Protein AF-A0A059D1V3-F1 (afdb_monomer)

Solvent-accessible surface area (backbone atoms only — not comparable to full-atom values): 15799 Å² total; per-residue (Å²): 138,85,66,50,13,83,68,62,66,43,65,67,82,82,77,70,56,96,81,55,69,94,67,88,46,70,92,81,41,88,82,76,92,78,80,88,85,54,79,88,78,73,85,55,92,62,55,84,76,55,68,71,66,41,38,42,51,63,43,72,82,55,95,84,57,65,66,80,65,27,30,39,38,34,30,31,74,79,22,29,48,32,37,35,48,54,87,55,93,61,73,49,67,62,81,85,80,65,53,43,48,34,68,44,75,56,94,92,39,44,35,37,25,28,70,62,54,29,35,27,41,53,43,96,85,71,50,70,46,80,59,32,56,31,51,85,77,68,44,99,62,83,67,90,68,73,36,81,45,44,43,45,31,55,52,90,94,44,48,32,39,41,30,35,26,64,42,79,92,69,102,55,84,39,83,53,49,73,49,40,24,36,58,40,75,94,76,30,35,74,42,82,49,62,62,54,62,59,27,21,36,38,42,38,72,53,49,44,43,48,41,51,8,67,86,55,78,67,40,56,46,24,25,38,42,38,39,45,82,89,61,81,46,60,40,34,34,34,48,72,80,67,39,69,41,74,70,50,79,76,48,45,77,75,36,70,55,71,79,82,92,80,85,134

Organism: Eucalyptus grandis (NCBI:txid71139)

Nearest PDB structures (foldseek):
  4v0o-assembly4_H  TM=5.285E-01  e=3.694E-02  Chlamydomonas reinhardtii
  4v0o-assembly3_D  TM=5.461E-01  e=7.899E-02  Chlamydomonas reinhardtii
  4v0n-assembly4_F  TM=3.890E-01  e=2.033E-02  Chlamydomonas reinhardtii
  4v0n-assembly3_B  TM=3.964E-01  e=8.340E-02  Chlamydomonas reinhardtii
  4v0m-assembly3_D  TM=3.550E-01  e=8.340E-02  Chlamydomonas reinhardtii

Foldseek 3Di:
DFDAFPFQRHGPDPPQPPPRDPDDDCVVDPDDDFDDFDADDPPDPCVVPFAGWQAKDKAPPDDPPDLQAIKMWTAHPQQWIWIDGRPDPDIDTDPVPFHFQDWDQAPRWIWTAGQQRFIWTADNVRDTDTQADGPCVADPPPPVDWARGWAWEDDPNKIKIKTWHFDDDDDDTHTDFIWMWIQPNVRRYTDTDLFPAQWAWEAHRHHIYIDGCVVLVVPRGQWYWYADPPLPDIWIARSNVRDIDGDDPSVVSVRSDDDPPPDD

Sequence (264 aa):
MRILSLFSRRRIAHLLPNTFPKVLDSRRFRMVEICRQYTLDARGSAADLLPPFVKAVMHPDSVGSDLGQRSVYSLDEFARLGCWNYGDDNWSLDDGGYSYSDIAVYEGKVWVVDHAGKLSQMHTSLEHRSFSLPFYQTDGRRRKCHGSSKHLAVSGDDLYLADRFFGGYGDGFQTAFFIVYRLDQRRGRWEEVRSLGNSAFFICNRDSFVVSARELGGRGANCIYHAENQYSKFDVYDVATQRLRWPDKSDFLIGLSCSDDAGR

Structure (mmCIF, N/CA/C/O backbone):
data_AF-A0A059D1V3-F1
#
_entry.id   AF-A0A059D1V3-F1
#
loop_
_atom_site.group_PDB
_atom_site.id
_atom_site.type_symbol
_atom_site.label_atom_id
_atom_site.label_alt_id
_atom_site.label_comp_id
_atom_site.label_asym_id
_atom_site.label_entity_id
_atom_site.label_seq_id
_atom_site.pdbx_PDB_ins_code
_atom_site.Cartn_x
_atom_site.Cartn_y
_atom_site.Cartn_z
_atom_site.occupancy
_atom_site.B_iso_or_equiv
_atom_site.auth_seq_id
_atom_site.auth_comp_id
_atom_site.auth_asym_id
_atom_site.auth_atom_id
_atom_site.pdbx_PDB_model_num
ATOM 1 N N . MET A 1 1 ? -5.158 -26.578 -2.335 1.00 61.75 1 MET A N 1
ATOM 2 C CA . MET A 1 1 ? -4.954 -25.215 -1.799 1.00 61.75 1 MET A CA 1
ATOM 3 C C . MET A 1 1 ? -4.226 -25.317 -0.465 1.00 61.75 1 MET A C 1
ATOM 5 O O . MET A 1 1 ? -4.647 -26.112 0.367 1.00 61.75 1 MET A O 1
ATOM 9 N N . ARG A 1 2 ? -3.115 -24.596 -0.273 1.00 67.69 2 ARG A N 1
ATOM 10 C CA . ARG A 1 2 ? -2.446 -24.476 1.035 1.00 67.69 2 ARG A CA 1
ATOM 11 C C . ARG A 1 2 ? -2.888 -23.153 1.656 1.00 67.69 2 ARG A C 1
ATOM 13 O O . ARG A 1 2 ? -2.818 -22.137 0.979 1.00 67.69 2 ARG A O 1
ATOM 20 N N . ILE A 1 3 ? -3.362 -23.178 2.898 1.00 72.38 3 ILE A N 1
ATOM 21 C CA . ILE A 1 3 ? -3.754 -21.964 3.623 1.00 72.38 3 ILE A CA 1
ATOM 22 C C . ILE A 1 3 ? -2.525 -21.467 4.377 1.00 72.38 3 ILE A C 1
ATOM 24 O O . ILE A 1 3 ? -1.985 -22.172 5.237 1.00 72.38 3 ILE A O 1
ATOM 28 N N . LEU A 1 4 ? -2.074 -20.274 4.013 1.00 73.94 4 LEU A N 1
ATOM 29 C CA . LEU A 1 4 ? -0.930 -19.607 4.615 1.00 73.94 4 LEU A CA 1
ATOM 30 C C . LEU A 1 4 ? -1.409 -18.355 5.347 1.00 73.94 4 LEU A C 1
ATOM 32 O O . LEU A 1 4 ? -2.420 -17.763 4.974 1.00 73.94 4 LEU A O 1
ATOM 36 N N . SER A 1 5 ? -0.676 -17.965 6.383 1.00 71.69 5 SER A N 1
ATOM 37 C CA . SER A 1 5 ? -0.818 -16.649 6.999 1.00 71.69 5 SER A CA 1
ATOM 38 C C . SER A 1 5 ? -0.576 -15.567 5.952 1.00 71.69 5 SER A C 1
ATOM 40 O O . SER A 1 5 ? 0.424 -15.635 5.231 1.00 71.69 5 SER A O 1
ATOM 42 N N . LEU A 1 6 ? -1.459 -14.566 5.899 1.00 68.38 6 LEU A N 1
ATOM 43 C CA . LEU A 1 6 ? -1.324 -13.410 5.003 1.00 68.38 6 LEU A CA 1
ATOM 44 C C . LEU A 1 6 ? -0.010 -12.660 5.232 1.00 68.38 6 LEU A C 1
ATOM 46 O O . LEU A 1 6 ? 0.547 -12.077 4.307 1.00 68.38 6 LEU A O 1
ATOM 50 N N . PHE A 1 7 ? 0.499 -12.708 6.460 1.00 69.56 7 PHE A N 1
ATOM 51 C CA . PHE A 1 7 ? 1.680 -11.962 6.844 1.00 69.56 7 PHE A CA 1
ATOM 52 C C . PHE A 1 7 ? 2.930 -12.822 6.771 1.00 69.56 7 PHE A C 1
ATOM 54 O O . PHE A 1 7 ? 3.847 -12.480 6.038 1.00 69.56 7 PHE A O 1
ATOM 61 N N . SER A 1 8 ? 2.968 -13.962 7.470 1.00 65.06 8 SER A N 1
ATOM 62 C CA . SER A 1 8 ? 4.199 -14.756 7.582 1.00 65.06 8 SER A CA 1
ATOM 63 C C . SER A 1 8 ? 4.442 -15.728 6.439 1.00 65.06 8 SER A C 1
ATOM 65 O O . SER A 1 8 ?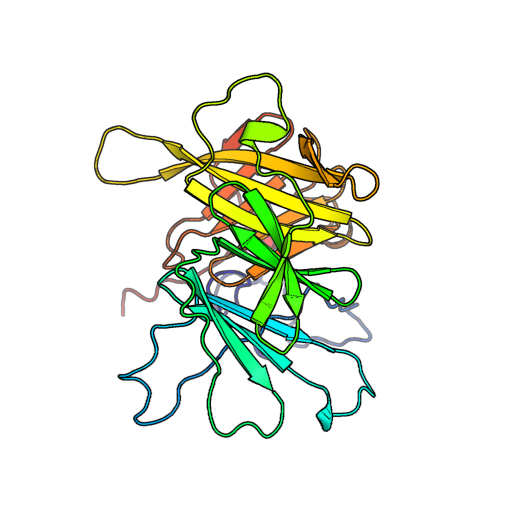 5.520 -16.317 6.354 1.00 65.06 8 SER A O 1
ATOM 67 N N . ARG A 1 9 ? 3.427 -15.966 5.596 1.00 66.31 9 ARG A N 1
ATOM 68 C CA . ARG A 1 9 ? 3.404 -17.048 4.599 1.00 66.31 9 ARG A CA 1
ATOM 69 C C . ARG A 1 9 ? 3.665 -18.439 5.185 1.00 66.31 9 ARG A C 1
ATOM 71 O O . ARG A 1 9 ? 3.843 -19.401 4.438 1.00 66.31 9 ARG A O 1
ATOM 78 N N . ARG A 1 10 ? 3.658 -18.583 6.514 1.00 69.25 10 ARG A N 1
ATOM 79 C CA . ARG A 1 10 ? 3.724 -19.883 7.178 1.00 69.25 10 ARG A CA 1
ATOM 80 C C . ARG A 1 10 ? 2.358 -20.544 7.123 1.00 69.25 10 ARG A C 1
ATOM 82 O O . ARG A 1 10 ? 1.320 -19.881 7.066 1.00 69.25 10 ARG A O 1
ATOM 89 N N . ARG A 1 11 ? 2.355 -21.874 7.122 1.00 69.19 11 ARG A N 1
ATOM 90 C CA . ARG A 1 11 ? 1.120 -22.657 7.145 1.00 69.19 11 ARG A CA 1
ATOM 91 C C . ARG A 1 11 ? 0.347 -22.346 8.424 1.00 69.19 11 ARG A C 1
ATOM 93 O O . ARG A 1 11 ? 0.909 -22.403 9.512 1.00 69.19 11 ARG A O 1
ATOM 100 N N . ILE A 1 12 ? -0.950 -22.081 8.300 1.00 68.19 12 ILE A N 1
ATOM 101 C CA . ILE A 1 12 ? -1.817 -21.952 9.475 1.00 68.19 12 ILE A CA 1
ATOM 102 C C . ILE A 1 12 ? -2.099 -23.370 9.990 1.00 68.19 12 ILE A C 1
ATOM 104 O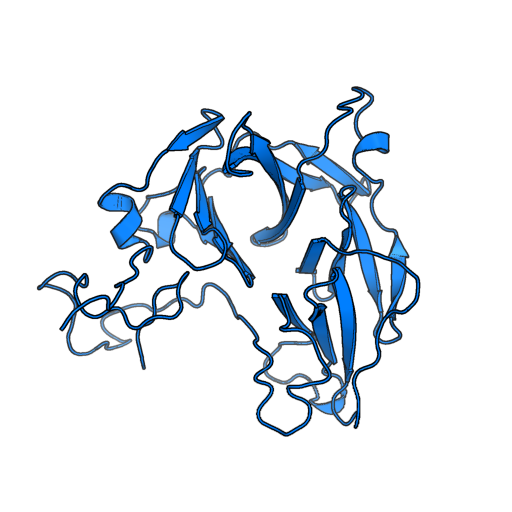 O . ILE A 1 12 ? -2.891 -24.099 9.394 1.00 68.19 12 ILE A O 1
ATOM 108 N N . ALA A 1 13 ? -1.386 -23.797 11.036 1.00 57.75 13 ALA A N 1
ATOM 109 C CA . ALA A 1 13 ? -1.431 -25.180 11.524 1.00 57.75 13 ALA A CA 1
ATOM 110 C C . ALA A 1 13 ? -2.329 -25.392 12.759 1.00 57.75 13 ALA A C 1
ATOM 112 O O . ALA A 1 13 ? -2.923 -26.460 12.884 1.00 57.75 13 ALA A O 1
ATOM 113 N N . HIS A 1 14 ? -2.472 -24.394 13.645 1.00 55.78 14 HIS A N 1
ATOM 114 C CA . HIS A 1 14 ? -3.034 -24.613 14.995 1.00 55.78 14 HIS A CA 1
ATOM 115 C C . HIS A 1 14 ? -4.148 -23.649 15.427 1.00 55.78 14 HIS A C 1
ATOM 117 O O . HIS A 1 14 ? -4.702 -23.808 16.509 1.00 55.78 14 HIS A O 1
ATOM 123 N N . LEU A 1 15 ? -4.480 -22.647 14.610 1.00 54.09 15 LEU A N 1
ATOM 124 C CA . LEU A 1 15 ? -5.368 -21.543 15.014 1.00 54.09 15 LEU A CA 1
ATOM 125 C C . LEU A 1 15 ? -6.636 -21.426 14.171 1.00 54.09 15 LEU A C 1
ATOM 127 O O . LEU A 1 15 ? -7.444 -20.523 14.378 1.00 54.09 15 LEU A O 1
ATOM 131 N N . LEU A 1 16 ? -6.842 -22.365 13.248 1.00 62.12 16 LEU A N 1
ATOM 132 C CA . LEU A 1 16 ? -8.145 -22.524 12.627 1.00 62.12 16 LEU A CA 1
ATOM 133 C C . LEU A 1 16 ? -9.106 -23.019 13.718 1.00 62.12 16 LEU A C 1
ATOM 135 O O . LEU A 1 16 ? -8.792 -24.015 14.373 1.00 62.12 16 LEU A O 1
ATOM 139 N N . PRO A 1 17 ? -10.242 -22.337 13.956 1.00 61.94 17 PRO A N 1
ATOM 140 C CA . PRO A 1 17 ? -11.240 -22.808 14.907 1.00 61.94 17 PRO A CA 1
ATOM 141 C C . PRO A 1 17 ? -11.559 -24.285 14.658 1.00 61.94 17 PRO A C 1
ATOM 143 O O . PRO A 1 17 ? -11.551 -24.723 13.510 1.00 61.94 17 PRO A O 1
ATOM 146 N N . ASN A 1 18 ? -11.929 -25.049 15.689 1.00 63.94 18 ASN A N 1
ATOM 147 C CA . ASN A 1 18 ? -12.376 -26.443 15.504 1.00 63.94 18 ASN A CA 1
ATOM 148 C C . ASN A 1 18 ? -13.570 -26.565 14.529 1.00 63.94 18 ASN A C 1
ATOM 150 O O . ASN A 1 18 ? -13.874 -27.649 14.042 1.00 63.94 18 ASN A O 1
ATOM 154 N N . THR A 1 19 ? -14.242 -25.447 14.244 1.00 65.38 19 THR A N 1
ATOM 155 C CA . THR A 1 19 ? -15.323 -25.297 13.266 1.00 65.38 19 THR A CA 1
ATOM 156 C C . THR A 1 19 ? -14.844 -24.995 11.840 1.00 65.38 19 THR A C 1
ATOM 158 O O . THR A 1 19 ? -15.676 -24.914 10.937 1.00 65.38 19 THR A O 1
ATOM 161 N N . PHE A 1 20 ? -13.541 -24.815 11.602 1.00 71.56 20 PHE A N 1
ATOM 162 C CA . PHE A 1 20 ? -13.016 -24.531 10.272 1.00 71.56 20 PHE A CA 1
ATOM 163 C C . PHE A 1 20 ? -13.197 -25.753 9.361 1.00 71.56 20 PHE A C 1
ATOM 165 O O . PHE A 1 20 ? -12.819 -26.871 9.730 1.00 71.56 20 PHE A O 1
ATOM 172 N N . PRO A 1 21 ? -13.784 -25.576 8.169 1.00 72.44 21 PRO A N 1
ATOM 173 C CA . PRO A 1 21 ? -14.136 -26.692 7.308 1.00 72.44 21 PRO A CA 1
ATOM 174 C C . PRO A 1 21 ? -12.886 -27.432 6.815 1.00 72.44 21 PRO A C 1
ATOM 176 O O . PRO A 1 21 ? -11.967 -26.839 6.254 1.00 72.44 21 PRO A O 1
ATOM 179 N N . LYS A 1 22 ? -12.883 -28.764 6.958 1.00 75.06 22 LYS A N 1
ATOM 180 C CA . LYS A 1 22 ? -11.829 -29.639 6.403 1.00 75.06 22 LYS A CA 1
ATOM 181 C C . LYS A 1 22 ? -11.792 -29.619 4.871 1.00 75.06 22 LYS A C 1
ATOM 183 O O . LYS A 1 22 ? -10.752 -29.889 4.280 1.00 75.06 22 LYS A O 1
ATOM 188 N N . VAL A 1 23 ? -12.929 -29.317 4.243 1.00 78.94 23 VAL A N 1
ATOM 189 C CA . VAL A 1 23 ? -13.091 -29.210 2.790 1.00 78.94 23 VAL A CA 1
ATOM 190 C C . VAL A 1 23 ? -13.680 -27.843 2.472 1.00 78.94 23 VAL A C 1
ATOM 192 O O . VAL A 1 23 ? -14.784 -27.522 2.912 1.00 78.94 23 VAL A O 1
ATOM 195 N N . LEU A 1 24 ? -12.944 -27.046 1.700 1.00 76.38 24 LEU A N 1
ATOM 196 C CA . LEU A 1 24 ? -13.421 -25.772 1.176 1.00 76.38 24 LEU A CA 1
ATOM 197 C C . LEU A 1 24 ? -14.154 -26.019 -0.142 1.00 76.38 24 LEU A C 1
ATOM 199 O O . LEU A 1 24 ? -13.534 -26.272 -1.171 1.00 76.38 24 LEU A O 1
ATOM 203 N N . ASP A 1 25 ? -15.480 -25.957 -0.086 1.00 78.56 25 ASP A N 1
ATOM 204 C CA . ASP A 1 25 ? -16.351 -26.031 -1.256 1.00 78.56 25 ASP A CA 1
ATOM 205 C C . ASP A 1 25 ? -16.795 -24.618 -1.654 1.00 78.56 25 ASP A C 1
ATOM 207 O O . ASP A 1 25 ? -17.463 -23.936 -0.875 1.00 78.56 25 ASP A O 1
ATOM 211 N N . SER A 1 26 ? -16.448 -24.188 -2.869 1.00 79.31 26 SER A N 1
ATOM 212 C CA . SER A 1 26 ? -16.818 -22.871 -3.414 1.00 79.31 26 SER A CA 1
ATOM 213 C C . SER A 1 26 ? -18.332 -22.670 -3.568 1.00 79.31 26 SER A C 1
ATOM 215 O O . SER A 1 26 ? -18.799 -21.535 -3.620 1.00 79.31 26 SER A O 1
ATOM 217 N N . ARG A 1 27 ? -19.122 -23.753 -3.584 1.00 80.69 27 ARG A N 1
ATOM 218 C CA . ARG A 1 27 ? -20.593 -23.683 -3.557 1.00 80.69 27 ARG A CA 1
ATOM 219 C C . ARG A 1 27 ? -21.135 -23.334 -2.172 1.00 80.69 27 ARG A C 1
ATOM 221 O O . ARG A 1 27 ? -22.245 -22.826 -2.060 1.00 80.69 27 ARG A O 1
ATOM 228 N N . ARG A 1 28 ? -20.372 -23.639 -1.118 1.00 80.12 28 ARG A N 1
ATOM 229 C CA . ARG A 1 28 ? -20.746 -23.407 0.289 1.00 80.12 28 ARG A CA 1
ATOM 230 C C . ARG A 1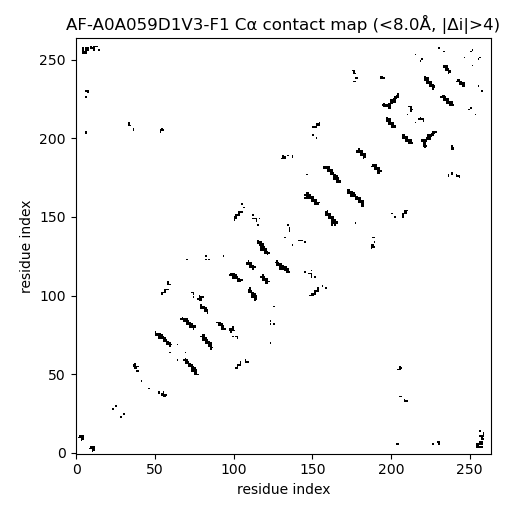 28 ? -20.093 -22.155 0.858 1.00 80.12 28 ARG A C 1
ATOM 232 O O . ARG A 1 28 ? -20.661 -21.525 1.743 1.00 80.12 28 ARG A O 1
ATOM 239 N N . PHE A 1 29 ? -18.915 -21.806 0.352 1.00 75.56 29 PHE A N 1
ATOM 240 C CA . PHE A 1 29 ? -18.138 -20.655 0.782 1.00 75.56 29 PHE A CA 1
ATOM 241 C C . PHE A 1 29 ? -17.814 -19.785 -0.421 1.00 75.56 29 PHE A C 1
ATOM 243 O O . PHE A 1 29 ? -17.113 -20.207 -1.340 1.00 75.56 29 PHE A O 1
ATOM 250 N N . ARG A 1 30 ? -18.291 -18.542 -0.388 1.00 77.44 30 ARG A N 1
ATOM 251 C CA . ARG A 1 30 ? -17.887 -17.537 -1.363 1.00 77.44 30 ARG A CA 1
ATOM 252 C C . ARG A 1 30 ? -16.425 -17.177 -1.107 1.00 77.44 30 ARG A C 1
ATOM 254 O O . ARG A 1 30 ? -16.078 -16.768 -0.005 1.00 77.44 30 ARG A O 1
ATOM 261 N N . MET A 1 31 ? -15.586 -17.336 -2.124 1.00 77.69 31 MET A N 1
ATOM 262 C CA . MET A 1 31 ? -14.203 -16.867 -2.105 1.00 77.69 31 MET A CA 1
ATOM 263 C C . MET A 1 31 ? -14.123 -15.567 -2.896 1.00 77.69 31 MET A C 1
ATOM 265 O O . MET A 1 31 ? -14.735 -15.448 -3.958 1.00 77.69 31 MET A O 1
ATOM 269 N N . VAL A 1 32 ? -13.386 -14.602 -2.362 1.00 80.19 32 VAL A N 1
ATOM 270 C CA . VAL A 1 32 ? -13.127 -13.317 -3.008 1.00 80.19 32 VAL A CA 1
ATOM 271 C C . VAL A 1 32 ? -11.617 -13.147 -3.072 1.00 80.19 32 VAL A C 1
ATOM 273 O O . VAL A 1 32 ? -10.921 -13.366 -2.080 1.00 80.19 32 VAL A O 1
ATOM 276 N N . GLU A 1 33 ? -11.108 -12.819 -4.254 1.00 84.50 33 GLU A N 1
ATOM 277 C CA . GLU A 1 33 ? -9.711 -12.435 -4.418 1.00 84.50 33 GLU A CA 1
ATOM 278 C C . GLU A 1 33 ? -9.520 -11.033 -3.830 1.00 84.50 33 GLU A C 1
ATOM 280 O O . GLU A 1 33 ? -10.228 -10.103 -4.207 1.00 84.50 33 GLU A O 1
ATOM 285 N N . ILE A 1 34 ? -8.594 -10.902 -2.879 1.00 81.94 34 ILE A N 1
ATOM 286 C CA . ILE A 1 34 ? -8.311 -9.633 -2.197 1.00 81.94 34 ILE A CA 1
ATOM 287 C C . ILE A 1 34 ? -7.130 -8.916 -2.855 1.00 81.94 34 ILE A C 1
ATOM 289 O O . ILE A 1 34 ? -7.199 -7.721 -3.122 1.00 81.94 34 ILE A O 1
ATOM 293 N N . CYS A 1 35 ? -6.040 -9.642 -3.102 1.00 81.38 35 CYS A N 1
ATOM 294 C CA . CYS A 1 35 ? -4.837 -9.101 -3.715 1.00 81.38 35 CYS A CA 1
ATOM 295 C C . CYS A 1 35 ? -4.067 -10.193 -4.463 1.00 81.38 35 CYS A C 1
ATOM 297 O O . CYS A 1 35 ? -4.204 -11.387 -4.175 1.00 81.38 35 CYS A O 1
ATOM 299 N N . ARG A 1 36 ? -3.216 -9.756 -5.394 1.00 82.19 36 ARG A N 1
ATOM 300 C CA . ARG A 1 36 ? -2.183 -10.580 -6.023 1.00 82.19 36 ARG A CA 1
ATOM 301 C C . ARG A 1 36 ? -0.836 -10.103 -5.556 1.00 82.19 36 ARG A C 1
ATOM 303 O O . ARG A 1 36 ? -0.549 -8.915 -5.614 1.00 82.19 36 ARG A O 1
ATOM 310 N N . GLN A 1 37 ? -0.015 -11.055 -5.153 1.00 80.50 37 GLN A N 1
ATOM 311 C CA . GLN A 1 37 ? 1.330 -10.783 -4.703 1.00 80.50 37 GLN A CA 1
ATOM 312 C C . GLN A 1 37 ? 2.314 -11.588 -5.537 1.00 80.50 37 GLN A C 1
ATOM 314 O O . GLN A 1 37 ? 2.177 -12.805 -5.674 1.00 80.50 37 GLN A O 1
ATOM 319 N N . TYR A 1 38 ? 3.339 -10.911 -6.041 1.00 80.75 38 TYR A N 1
ATOM 320 C CA . TYR A 1 38 ? 4.401 -11.526 -6.824 1.00 80.75 38 TYR A CA 1
ATOM 321 C C . TYR A 1 38 ? 5.644 -11.696 -5.963 1.00 80.75 38 TYR A C 1
ATOM 323 O O . TYR A 1 38 ? 5.956 -10.870 -5.103 1.00 80.75 38 TYR A O 1
ATOM 331 N N . THR A 1 39 ? 6.366 -12.788 -6.188 1.00 73.88 39 THR A N 1
ATOM 332 C CA . THR A 1 39 ? 7.686 -12.994 -5.597 1.00 73.88 39 THR A CA 1
ATOM 333 C C . THR A 1 39 ? 8.658 -13.511 -6.616 1.00 73.88 39 THR A C 1
ATOM 335 O O . THR A 1 39 ? 8.323 -14.376 -7.421 1.00 73.88 39 THR A O 1
ATOM 338 N N . LEU A 1 40 ? 9.876 -13.005 -6.512 1.00 71.50 40 LEU A N 1
ATOM 339 C CA . LEU A 1 40 ? 11.016 -13.488 -7.259 1.00 71.50 40 LEU A CA 1
ATOM 340 C C . LEU A 1 40 ? 11.706 -14.556 -6.412 1.00 71.50 40 LEU A C 1
ATOM 342 O O . LEU A 1 40 ? 12.303 -14.252 -5.381 1.00 71.50 40 LEU A O 1
ATOM 346 N N . ASP A 1 41 ? 11.554 -15.813 -6.825 1.00 66.50 41 ASP A N 1
ATOM 347 C CA . ASP A 1 41 ? 12.304 -16.937 -6.270 1.00 66.50 41 ASP A CA 1
ATOM 348 C C . ASP A 1 41 ? 13.612 -17.062 -7.058 1.00 66.50 41 ASP A C 1
ATOM 350 O O . ASP A 1 41 ? 13.630 -17.566 -8.183 1.00 66.50 41 ASP A O 1
ATOM 354 N N . ALA A 1 42 ? 14.722 -16.619 -6.471 1.00 55.44 42 ALA A N 1
ATOM 355 C CA . ALA A 1 42 ? 16.053 -16.843 -7.026 1.00 55.44 42 ALA A CA 1
ATOM 356 C C . ALA A 1 42 ? 16.457 -18.316 -6.823 1.00 55.44 42 ALA A C 1
ATOM 358 O O . ALA A 1 42 ? 17.167 -18.668 -5.884 1.00 55.44 42 ALA A O 1
ATOM 359 N N . ARG A 1 43 ? 15.965 -19.221 -7.676 1.00 46.16 43 ARG A N 1
ATOM 360 C CA . ARG A 1 43 ? 16.437 -20.614 -7.729 1.00 46.16 43 ARG A CA 1
ATOM 361 C C . ARG A 1 43 ? 17.528 -20.742 -8.797 1.00 46.16 43 ARG A C 1
ATOM 363 O O . ARG A 1 43 ? 17.224 -21.010 -9.951 1.00 46.16 43 ARG A O 1
ATOM 370 N N . GLY A 1 44 ? 18.791 -20.547 -8.409 1.00 45.84 44 GLY A N 1
ATOM 371 C CA . GLY A 1 44 ? 19.972 -20.696 -9.278 1.00 45.84 44 GLY A CA 1
ATOM 372 C C . GLY A 1 44 ? 21.197 -19.937 -8.748 1.00 45.84 44 GLY A C 1
ATOM 373 O O . GLY A 1 44 ? 21.051 -19.130 -7.837 1.00 45.84 44 GLY A O 1
ATOM 374 N N . SER A 1 45 ? 22.394 -20.166 -9.313 1.00 42.62 45 SER A N 1
ATOM 375 C CA . SER A 1 45 ? 23.686 -19.598 -8.850 1.00 42.62 45 SER A CA 1
ATOM 376 C C . SER A 1 45 ? 23.787 -18.063 -8.879 1.00 42.62 45 SER A C 1
ATOM 378 O O . SER A 1 45 ? 24.795 -17.509 -8.463 1.00 42.62 45 SER A O 1
ATOM 380 N N . ALA A 1 46 ? 22.757 -17.372 -9.373 1.00 42.22 46 ALA A N 1
ATOM 381 C CA . ALA A 1 46 ? 22.598 -15.923 -9.273 1.00 42.22 46 ALA A CA 1
ATOM 382 C C . ALA A 1 46 ? 22.017 -15.469 -7.916 1.00 42.22 46 ALA A C 1
ATOM 384 O O . ALA A 1 46 ? 21.851 -14.270 -7.697 1.00 42.22 46 ALA A O 1
ATOM 385 N N . ALA A 1 47 ? 21.731 -16.406 -7.001 1.00 41.22 47 ALA A N 1
ATOM 386 C CA . ALA A 1 47 ? 21.374 -16.122 -5.609 1.00 41.22 47 ALA A CA 1
ATOM 387 C C . ALA A 1 47 ? 22.431 -15.270 -4.877 1.00 41.22 47 ALA A C 1
ATOM 389 O O . ALA A 1 47 ? 22.097 -14.617 -3.895 1.00 41.22 47 ALA A O 1
ATOM 390 N N . ASP A 1 48 ? 23.663 -15.223 -5.390 1.00 39.59 48 ASP A N 1
ATOM 391 C CA . ASP A 1 48 ? 24.766 -14.457 -4.805 1.00 39.59 48 ASP A CA 1
ATOM 392 C C . ASP A 1 48 ? 24.915 -13.032 -5.377 1.00 39.59 48 ASP A C 1
ATOM 394 O O . ASP A 1 48 ? 25.769 -12.280 -4.912 1.00 39.59 48 ASP A O 1
ATOM 398 N N . LEU A 1 49 ? 24.120 -12.636 -6.385 1.00 40.34 49 LEU A N 1
ATOM 399 C CA . LEU A 1 49 ? 24.307 -11.352 -7.088 1.00 40.34 49 LEU A CA 1
ATOM 400 C C . LEU A 1 49 ? 23.115 -10.394 -7.030 1.00 40.34 49 LEU A C 1
ATOM 402 O O . LEU A 1 49 ? 23.288 -9.220 -7.360 1.00 40.34 49 LEU A O 1
ATOM 406 N N . LEU A 1 50 ? 21.930 -10.848 -6.609 1.00 42.41 50 LEU A N 1
ATOM 407 C CA . LEU A 1 50 ? 20.774 -9.968 -6.452 1.00 42.41 50 LEU A CA 1
ATOM 408 C C . LEU A 1 50 ? 20.263 -9.999 -5.008 1.00 42.41 50 LEU A C 1
ATOM 410 O O . LEU A 1 50 ? 19.901 -11.069 -4.513 1.00 42.41 50 LEU A O 1
ATOM 414 N N . PRO A 1 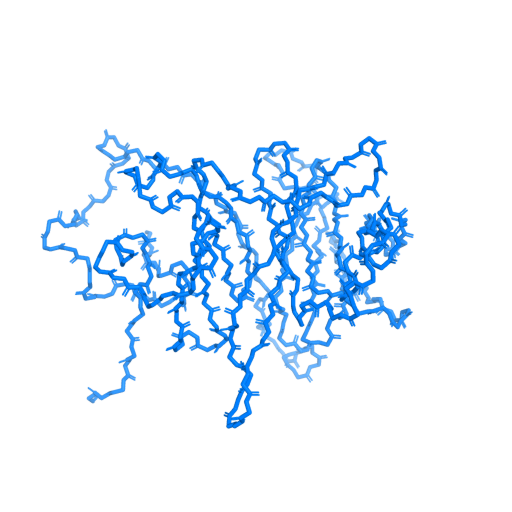51 ? 20.221 -8.844 -4.327 1.00 46.62 51 PRO A N 1
ATOM 415 C CA . PRO A 1 51 ? 19.672 -8.758 -2.985 1.00 46.62 51 PRO A CA 1
ATOM 416 C C . PRO A 1 51 ? 18.195 -9.191 -2.951 1.00 46.62 51 PRO A C 1
ATOM 418 O O . PRO A 1 51 ? 17.473 -9.007 -3.937 1.00 46.62 51 PRO A O 1
ATOM 421 N N . PRO A 1 52 ? 17.713 -9.772 -1.838 1.00 56.38 52 PRO A N 1
ATOM 422 C CA . PRO A 1 52 ? 16.343 -10.260 -1.724 1.00 56.38 52 PRO A CA 1
ATOM 423 C C . PRO A 1 52 ? 15.334 -9.133 -1.993 1.00 56.38 52 PRO A C 1
ATOM 425 O O . PRO A 1 52 ? 15.219 -8.182 -1.225 1.00 56.38 52 PRO A O 1
ATOM 428 N N . PHE A 1 53 ? 14.579 -9.253 -3.087 1.00 59.19 53 PHE A N 1
ATOM 429 C CA . PHE A 1 53 ? 13.582 -8.261 -3.487 1.00 59.19 53 PHE A CA 1
ATOM 430 C C . PHE A 1 53 ? 12.475 -8.091 -2.438 1.00 59.19 53 PHE A C 1
ATOM 432 O O . PHE A 1 53 ? 11.921 -9.070 -1.921 1.00 59.19 53 PHE A O 1
ATOM 439 N N . VAL A 1 54 ? 12.133 -6.831 -2.162 1.00 72.06 54 VAL A N 1
ATOM 440 C CA . VAL A 1 54 ? 11.199 -6.425 -1.106 1.00 72.06 54 VAL A CA 1
ATOM 441 C C . VAL A 1 54 ? 9.760 -6.493 -1.611 1.00 72.06 54 VAL A C 1
ATOM 443 O O . VAL A 1 54 ? 8.924 -7.142 -0.988 1.00 72.06 54 VAL A O 1
ATOM 446 N N . LYS A 1 55 ? 9.463 -5.918 -2.782 1.00 85.75 55 LYS A N 1
ATOM 447 C CA . LYS A 1 55 ? 8.127 -5.949 -3.403 1.00 85.75 55 LYS A CA 1
ATOM 448 C C . LYS A 1 55 ? 8.243 -6.003 -4.920 1.00 85.75 55 LYS A C 1
ATOM 450 O O . LYS A 1 55 ? 9.124 -5.365 -5.490 1.00 85.75 55 LYS A O 1
ATOM 455 N N . ALA A 1 56 ? 7.348 -6.745 -5.567 1.00 88.81 56 ALA A N 1
ATOM 456 C CA . ALA A 1 56 ? 7.278 -6.839 -7.020 1.00 88.81 56 ALA A CA 1
ATOM 457 C C . ALA A 1 56 ? 5.843 -6.655 -7.519 1.00 88.81 56 ALA A C 1
ATOM 459 O O . ALA A 1 56 ? 4.891 -7.106 -6.878 1.00 88.81 56 ALA A O 1
ATOM 460 N N . VAL A 1 57 ? 5.704 -6.028 -8.684 1.00 90.69 57 VAL A N 1
ATOM 461 C CA . VAL A 1 57 ? 4.436 -5.855 -9.393 1.00 90.69 57 VAL A CA 1
ATOM 462 C C . VAL A 1 57 ? 4.581 -6.291 -10.846 1.00 90.69 57 VAL A C 1
ATOM 464 O O . VAL A 1 57 ? 5.649 -6.158 -11.440 1.00 90.69 57 VAL A O 1
ATOM 467 N N . MET A 1 58 ? 3.500 -6.802 -11.426 1.00 89.75 58 MET A N 1
ATOM 468 C CA . MET A 1 58 ? 3.431 -7.170 -12.838 1.00 89.75 58 MET A CA 1
ATOM 469 C C . MET A 1 58 ? 2.436 -6.261 -13.554 1.00 89.75 58 MET A C 1
ATOM 471 O O . MET A 1 58 ? 1.360 -5.975 -13.029 1.00 89.75 58 MET A O 1
ATOM 475 N N . HIS A 1 59 ? 2.785 -5.812 -14.756 1.00 89.00 59 HIS A N 1
ATOM 476 C CA . HIS A 1 59 ? 1.890 -5.028 -15.594 1.00 89.00 59 HIS A CA 1
ATOM 477 C C . HIS A 1 59 ? 2.153 -5.283 -17.092 1.00 89.00 59 HIS A C 1
ATOM 479 O O . HIS A 1 59 ? 3.317 -5.310 -17.483 1.00 89.00 59 HIS A O 1
ATOM 485 N N . PRO A 1 60 ? 1.111 -5.431 -17.938 1.00 87.12 60 PRO A N 1
ATOM 486 C CA . PRO A 1 60 ? -0.296 -5.608 -17.582 1.00 87.12 60 PRO A CA 1
ATOM 487 C C . PRO A 1 60 ? -0.572 -6.987 -16.959 1.00 87.12 60 PRO A C 1
ATOM 489 O O . PRO A 1 60 ? -0.048 -8.009 -17.398 1.00 87.12 60 PRO A O 1
ATOM 492 N N . ASP A 1 61 ? -1.445 -7.010 -15.949 1.00 79.75 61 ASP A N 1
ATOM 493 C CA . ASP A 1 61 ? -1.862 -8.217 -15.216 1.00 79.75 61 ASP A CA 1
ATOM 494 C C . ASP A 1 61 ? -3.345 -8.557 -15.472 1.00 79.75 61 ASP A C 1
ATOM 496 O O . ASP A 1 61 ? -4.142 -8.777 -14.558 1.00 79.75 61 ASP A O 1
ATOM 500 N N . SER A 1 62 ? -3.765 -8.546 -16.742 1.00 73.56 62 SER A N 1
ATOM 501 C CA . SER A 1 62 ? -5.122 -8.955 -17.121 1.00 73.56 62 SER A CA 1
ATOM 502 C C . SER A 1 62 ? -5.149 -10.300 -17.850 1.00 73.56 62 SER A C 1
ATOM 504 O O . SER A 1 62 ? -4.199 -10.727 -18.519 1.00 73.56 62 SER A O 1
ATOM 506 N N . VAL A 1 63 ? -6.266 -11.009 -17.682 1.00 65.38 63 VAL A N 1
ATOM 507 C CA . VAL A 1 63 ? -6.542 -12.259 -18.393 1.00 65.38 63 VAL A CA 1
ATOM 508 C C . VAL A 1 63 ? -6.776 -11.910 -19.862 1.00 65.38 63 VAL A C 1
ATOM 510 O O . VAL A 1 63 ? -7.723 -11.199 -20.179 1.00 65.38 63 VAL A O 1
ATOM 513 N N . GLY A 1 64 ? -5.898 -12.388 -20.745 1.00 63.09 64 GLY A N 1
ATOM 514 C CA . GLY A 1 64 ? -5.956 -12.106 -22.183 1.00 63.09 64 GLY A CA 1
ATOM 515 C C . GLY A 1 64 ? -5.036 -10.983 -22.670 1.00 63.09 64 GLY A C 1
ATOM 516 O O . GLY A 1 64 ? -5.064 -10.688 -23.861 1.00 63.09 64 GLY A O 1
ATOM 517 N N . SER A 1 65 ? -4.207 -10.376 -21.806 1.00 65.06 65 SER A N 1
ATOM 518 C CA . SER A 1 65 ? -3.112 -9.525 -22.298 1.00 65.06 65 SER A CA 1
ATOM 519 C C . SER A 1 65 ? -2.135 -10.354 -23.132 1.00 65.06 65 SER A C 1
ATOM 521 O O . SER A 1 65 ? -1.834 -11.493 -22.765 1.00 65.06 65 SER A O 1
ATOM 523 N N . ASP A 1 66 ? -1.606 -9.763 -24.203 1.00 73.94 66 ASP A N 1
ATOM 524 C CA . ASP A 1 66 ? -0.491 -10.339 -24.950 1.00 73.94 66 ASP A CA 1
ATOM 525 C C . ASP A 1 66 ? 0.697 -10.562 -24.002 1.00 73.94 66 ASP A C 1
ATOM 527 O O . ASP A 1 66 ? 1.142 -9.643 -23.307 1.00 73.94 66 ASP A O 1
ATOM 531 N N . LEU A 1 67 ? 1.186 -11.803 -23.945 1.00 68.25 67 LEU A N 1
ATOM 532 C CA . LEU A 1 67 ? 2.318 -12.175 -23.100 1.00 68.25 67 LEU A CA 1
ATOM 533 C C . LEU A 1 67 ? 3.561 -11.351 -23.446 1.00 68.25 67 LEU A C 1
ATOM 535 O O . LEU A 1 67 ? 4.309 -11.006 -22.535 1.00 68.25 67 LEU A O 1
ATOM 539 N N . GLY A 1 68 ? 3.725 -10.968 -24.719 1.00 71.62 68 GLY A N 1
ATOM 540 C CA . GLY A 1 68 ? 4.848 -10.158 -25.197 1.00 71.62 68 GLY A CA 1
ATOM 541 C C . GLY A 1 68 ? 4.883 -8.722 -24.666 1.00 71.62 68 GLY A C 1
ATOM 542 O O . GLY A 1 68 ? 5.859 -8.021 -24.897 1.00 71.62 68 GLY A O 1
ATOM 543 N N . GLN A 1 69 ? 3.845 -8.272 -23.955 1.00 78.88 69 GLN A N 1
ATOM 544 C CA . GLN A 1 69 ? 3.768 -6.918 -23.395 1.00 78.88 69 GLN A CA 1
ATOM 545 C C . GLN A 1 69 ? 3.917 -6.885 -21.870 1.00 78.88 69 GLN A C 1
ATOM 547 O O . GLN A 1 69 ? 3.759 -5.825 -21.268 1.00 78.88 69 GLN A O 1
ATOM 552 N N . ARG A 1 70 ? 4.168 -8.032 -21.225 1.00 86.88 70 ARG A N 1
ATOM 553 C CA . ARG A 1 70 ? 4.260 -8.112 -19.764 1.00 86.88 70 ARG A CA 1
ATOM 554 C C . ARG A 1 70 ? 5.627 -7.694 -19.265 1.00 86.88 70 ARG A C 1
ATOM 556 O O . ARG A 1 70 ? 6.640 -8.237 -19.689 1.00 86.88 70 ARG A O 1
ATOM 563 N N . SER A 1 71 ? 5.612 -6.827 -18.267 1.00 88.88 71 SER A N 1
ATOM 564 C CA . SER A 1 71 ? 6.794 -6.399 -17.541 1.00 88.88 71 SER A CA 1
ATOM 565 C C . SER A 1 71 ? 6.603 -6.662 -16.052 1.00 88.88 71 SER A C 1
ATOM 567 O O . SER A 1 71 ? 5.509 -6.510 -15.496 1.00 88.88 71 SER A O 1
ATOM 569 N N . VAL A 1 72 ? 7.677 -7.076 -15.396 1.00 89.75 72 VAL A N 1
ATOM 570 C CA . VAL A 1 72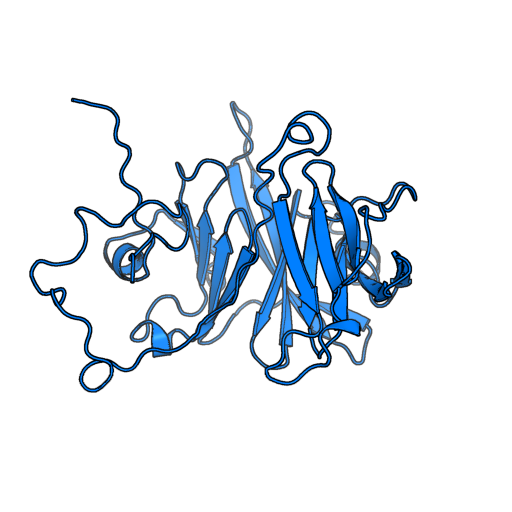 ? 7.775 -7.195 -13.946 1.00 89.75 72 VAL A CA 1
ATOM 571 C C . VAL A 1 72 ? 8.663 -6.070 -13.456 1.00 89.75 72 VAL A C 1
ATOM 573 O O . VAL A 1 72 ? 9.750 -5.854 -13.980 1.00 89.75 72 VAL A O 1
ATOM 576 N N . TYR A 1 73 ? 8.203 -5.371 -12.431 1.00 90.19 73 TYR A N 1
ATOM 577 C CA . TYR A 1 73 ? 8.953 -4.330 -11.751 1.00 90.19 73 TYR A CA 1
ATOM 578 C C . TYR A 1 73 ? 9.171 -4.768 -10.315 1.00 90.19 73 TYR A C 1
ATOM 580 O O . TYR A 1 73 ? 8.259 -5.319 -9.693 1.00 90.19 73 TYR A O 1
ATOM 588 N N . SER A 1 74 ? 10.356 -4.533 -9.769 1.00 88.94 74 SER A N 1
ATOM 589 C CA . SER A 1 74 ? 10.631 -4.864 -8.375 1.00 88.94 74 SER A CA 1
ATOM 590 C C . SER A 1 74 ? 11.525 -3.841 -7.703 1.00 88.94 74 SER A C 1
ATOM 592 O O . SER A 1 74 ? 12.335 -3.189 -8.357 1.00 88.94 74 SER A O 1
ATOM 594 N N . LEU A 1 75 ? 11.345 -3.713 -6.392 1.00 87.00 75 LEU A N 1
ATOM 595 C CA . LEU A 1 75 ? 12.252 -2.983 -5.523 1.00 87.00 75 LEU A CA 1
ATOM 596 C C . LEU A 1 75 ? 13.151 -3.970 -4.795 1.00 87.00 75 LEU A C 1
ATOM 598 O O . LEU A 1 75 ? 12.671 -4.958 -4.224 1.00 87.00 75 LEU A O 1
ATOM 602 N N . ASP A 1 76 ? 14.444 -3.692 -4.814 1.00 79.31 76 ASP A N 1
ATOM 603 C CA . ASP A 1 76 ? 15.438 -4.468 -4.090 1.00 79.31 76 ASP A CA 1
ATOM 604 C C . ASP A 1 76 ? 15.631 -3.968 -2.644 1.00 79.31 76 ASP A C 1
ATOM 606 O O . ASP A 1 76 ? 15.008 -2.990 -2.219 1.00 79.31 76 ASP A O 1
ATOM 610 N N . GLU A 1 77 ? 16.461 -4.651 -1.849 1.00 75.81 77 GLU A N 1
ATOM 611 C CA . GLU A 1 77 ? 16.684 -4.269 -0.443 1.00 75.81 77 GLU A CA 1
ATOM 612 C C . GLU A 1 77 ? 17.380 -2.906 -0.273 1.00 75.81 77 GLU A C 1
ATOM 614 O O . GLU A 1 77 ? 17.304 -2.296 0.793 1.00 75.81 77 GLU A O 1
ATOM 619 N N . PHE A 1 78 ? 18.013 -2.406 -1.336 1.00 78.69 78 PHE A N 1
ATOM 620 C CA . PHE A 1 78 ? 18.668 -1.103 -1.394 1.00 78.69 78 PHE A CA 1
ATOM 621 C C . PHE A 1 78 ? 17.761 -0.021 -1.985 1.00 78.69 78 PHE A C 1
ATOM 623 O O . PHE A 1 78 ? 18.251 1.051 -2.342 1.00 78.69 78 PHE A O 1
ATOM 630 N N . ALA A 1 79 ? 16.450 -0.277 -2.075 1.00 82.75 79 ALA A N 1
ATOM 631 C CA . ALA A 1 79 ? 15.463 0.655 -2.611 1.00 82.75 79 ALA A CA 1
ATOM 632 C C . ALA A 1 79 ? 15.671 1.002 -4.100 1.00 82.75 79 ALA A C 1
ATOM 634 O O . ALA A 1 79 ? 15.163 2.026 -4.571 1.00 82.75 79 ALA A O 1
ATOM 635 N N . ARG A 1 80 ? 16.389 0.156 -4.853 1.00 85.06 80 ARG A N 1
ATOM 636 C CA . ARG A 1 80 ? 16.593 0.320 -6.297 1.00 85.06 80 ARG A CA 1
ATOM 637 C C . ARG A 1 80 ? 15.476 -0.358 -7.072 1.00 85.06 80 ARG A C 1
ATOM 639 O O . ARG A 1 80 ? 15.001 -1.428 -6.688 1.00 85.06 80 ARG A O 1
ATOM 646 N N . LEU A 1 81 ? 15.075 0.264 -8.175 1.00 87.94 81 LEU A N 1
ATOM 647 C CA . LEU A 1 81 ? 14.072 -0.275 -9.084 1.00 87.94 81 LEU A CA 1
ATOM 648 C C . LEU A 1 81 ? 14.735 -1.158 -10.142 1.00 87.94 81 LEU A C 1
ATOM 650 O O . LEU A 1 81 ? 15.707 -0.758 -10.774 1.00 87.94 81 LEU A O 1
ATOM 654 N N . GLY A 1 82 ? 14.172 -2.338 -10.370 1.00 87.06 82 GLY A N 1
ATOM 655 C CA . GLY A 1 82 ? 14.473 -3.167 -11.529 1.00 87.06 82 GLY A CA 1
ATOM 656 C C . GLY A 1 82 ? 13.230 -3.399 -12.376 1.00 87.06 82 GLY A C 1
ATOM 657 O O . GLY A 1 82 ? 12.134 -3.546 -11.827 1.00 87.06 82 GLY A O 1
ATOM 658 N N . CYS A 1 83 ? 13.396 -3.481 -13.695 1.00 88.25 83 CYS A N 1
ATOM 659 C CA . CYS A 1 83 ? 12.376 -3.984 -14.606 1.00 88.25 83 CYS A CA 1
ATOM 660 C C . CYS A 1 83 ? 12.886 -5.181 -15.416 1.00 88.25 83 CYS A C 1
ATOM 662 O O . CYS A 1 83 ? 14.068 -5.303 -15.733 1.00 88.25 83 CYS A O 1
ATOM 664 N N . TRP A 1 84 ? 11.965 -6.075 -15.738 1.00 88.31 84 TRP A N 1
ATOM 665 C CA . TRP A 1 84 ? 12.182 -7.211 -16.618 1.00 88.31 84 TRP A CA 1
ATOM 666 C C . TRP A 1 84 ? 10.986 -7.323 -17.548 1.00 88.31 84 TRP A C 1
ATOM 668 O O . TRP A 1 84 ? 9.852 -7.420 -17.074 1.00 88.31 84 TRP A O 1
ATOM 678 N N . ASN A 1 85 ? 11.214 -7.294 -18.853 1.00 88.06 85 ASN A N 1
ATOM 679 C CA . ASN A 1 85 ? 10.170 -7.508 -19.844 1.00 88.06 85 ASN A CA 1
ATOM 680 C C . ASN A 1 85 ? 10.133 -8.973 -20.256 1.00 88.06 85 ASN A C 1
ATOM 682 O O . ASN A 1 85 ? 11.127 -9.693 -20.192 1.00 88.06 85 ASN A O 1
ATOM 686 N N . TYR A 1 86 ? 8.966 -9.425 -20.698 1.00 85.88 86 TYR A N 1
ATOM 687 C CA . TYR A 1 86 ? 8.815 -10.778 -21.194 1.00 85.88 86 TYR A CA 1
ATOM 688 C C . TYR A 1 86 ? 9.766 -11.036 -22.369 1.00 85.88 86 TYR A C 1
ATOM 690 O O . TYR A 1 86 ? 9.656 -10.408 -23.419 1.00 85.88 86 TYR A O 1
ATOM 698 N N . GLY A 1 87 ? 10.665 -12.004 -22.187 1.00 84.81 87 GLY A N 1
ATOM 699 C CA . GLY A 1 87 ? 11.685 -12.359 -23.174 1.00 84.81 87 GLY A CA 1
ATOM 700 C C . GLY A 1 87 ? 13.046 -11.704 -22.941 1.00 84.81 87 GLY A C 1
ATOM 701 O O . GLY A 1 87 ? 13.987 -12.069 -23.637 1.00 84.81 87 GLY A O 1
ATOM 702 N N . ASP A 1 88 ? 13.179 -10.806 -21.961 1.00 84.31 88 ASP A N 1
ATOM 703 C CA . ASP A 1 88 ? 14.483 -10.273 -21.575 1.00 84.31 88 ASP A CA 1
ATOM 704 C C . ASP A 1 88 ? 15.331 -11.373 -20.919 1.00 84.31 88 ASP A C 1
ATOM 706 O O . ASP A 1 88 ? 14.864 -12.110 -20.044 1.00 84.31 88 ASP A O 1
ATOM 710 N N . ASP A 1 89 ? 16.608 -11.449 -21.287 1.00 84.00 89 ASP A N 1
ATOM 711 C CA . ASP A 1 89 ? 17.555 -12.375 -20.654 1.00 84.00 89 ASP A CA 1
ATOM 712 C C . ASP A 1 89 ? 17.974 -11.901 -19.252 1.00 84.00 89 ASP A C 1
ATOM 714 O O . ASP A 1 89 ? 18.322 -12.710 -18.393 1.00 84.00 89 ASP A O 1
ATOM 718 N N . ASN A 1 90 ? 17.949 -10.584 -19.011 1.00 83.12 90 ASN A N 1
ATOM 719 C CA . ASN A 1 90 ? 18.439 -9.951 -17.787 1.00 83.12 90 ASN A CA 1
ATOM 720 C C . ASN A 1 90 ? 17.502 -8.840 -17.300 1.00 83.12 90 ASN A C 1
ATOM 722 O O . ASN A 1 90 ? 16.733 -8.267 -18.066 1.00 83.12 90 ASN A O 1
ATOM 726 N N . TRP A 1 91 ? 17.605 -8.508 -16.012 1.00 85.25 91 TRP A N 1
ATOM 727 C CA . TRP A 1 91 ? 16.936 -7.344 -15.432 1.00 85.25 91 TRP A CA 1
ATOM 728 C C . TRP A 1 91 ? 17.632 -6.054 -15.863 1.00 85.25 91 TRP A C 1
ATOM 730 O O . TRP A 1 91 ? 18.857 -5.955 -15.787 1.00 85.25 91 TRP A O 1
ATOM 740 N N . SER A 1 92 ? 16.847 -5.047 -16.233 1.00 84.56 92 SER A N 1
ATOM 741 C CA . SER A 1 92 ? 17.317 -3.665 -16.312 1.00 84.56 92 SER A CA 1
ATOM 742 C C . SER A 1 92 ? 17.196 -3.037 -14.927 1.00 84.56 92 SER A C 1
ATOM 744 O O . SER A 1 92 ? 16.147 -3.144 -14.291 1.00 84.56 92 SER A O 1
ATOM 746 N N . LEU A 1 93 ? 18.261 -2.409 -14.437 1.00 82.38 93 LEU A N 1
ATOM 747 C CA . LEU A 1 93 ? 18.311 -1.796 -13.110 1.00 82.38 93 LEU A CA 1
ATOM 748 C C . LEU A 1 93 ? 18.427 -0.279 -13.248 1.00 82.38 93 LEU A C 1
ATOM 750 O O . LEU A 1 93 ? 19.176 0.201 -14.093 1.00 82.38 93 LEU A O 1
ATOM 754 N N . ASP A 1 94 ? 17.708 0.455 -12.404 1.00 79.19 94 ASP A N 1
ATOM 755 C CA . ASP A 1 94 ? 17.860 1.902 -12.274 1.00 79.19 94 ASP A CA 1
ATOM 756 C C . ASP A 1 94 ? 19.140 2.207 -11.482 1.00 79.19 94 ASP A C 1
ATOM 758 O O . ASP A 1 94 ? 19.250 1.897 -10.290 1.00 79.19 94 ASP A O 1
ATOM 762 N N . ASP A 1 95 ? 20.125 2.790 -12.162 1.00 70.38 95 ASP A N 1
ATOM 763 C CA . ASP A 1 95 ? 21.396 3.244 -11.597 1.00 70.38 95 ASP A CA 1
ATOM 764 C C . ASP A 1 95 ? 21.392 4.746 -11.257 1.00 70.38 95 ASP A C 1
ATOM 766 O O . ASP A 1 95 ? 22.376 5.262 -10.722 1.00 70.38 95 ASP A O 1
ATOM 770 N N . GLY A 1 96 ? 20.270 5.442 -11.483 1.00 66.25 96 GLY A N 1
ATOM 771 C CA . GLY A 1 96 ? 20.124 6.896 -11.382 1.00 66.25 96 GLY A CA 1
ATOM 772 C C . GLY A 1 96 ? 20.198 7.480 -9.967 1.00 66.25 96 GLY A C 1
ATOM 773 O O . GLY A 1 96 ? 19.916 8.663 -9.772 1.00 66.25 96 GLY A O 1
ATOM 774 N N . GLY A 1 97 ? 20.564 6.678 -8.963 1.00 68.12 97 GLY A N 1
ATOM 775 C CA . GLY A 1 97 ? 20.723 7.109 -7.572 1.00 68.12 97 GLY A CA 1
ATOM 776 C C . GLY A 1 97 ? 19.410 7.408 -6.840 1.00 68.12 97 GLY A C 1
ATOM 777 O O . GLY A 1 97 ? 19.439 7.975 -5.747 1.00 68.12 97 GLY A O 1
ATOM 778 N N . TYR A 1 98 ? 18.260 7.044 -7.414 1.00 73.06 98 TYR A N 1
ATOM 779 C CA . TYR A 1 98 ? 16.964 7.166 -6.752 1.00 73.06 98 TYR A CA 1
ATOM 780 C C . TYR A 1 98 ? 16.752 6.033 -5.743 1.00 73.06 98 TYR A C 1
ATOM 782 O O . TYR A 1 98 ? 17.105 4.882 -5.984 1.00 73.06 98 TYR A O 1
ATOM 790 N N . SER A 1 99 ? 16.146 6.366 -4.602 1.00 84.75 99 SER A N 1
ATOM 791 C CA . SER A 1 99 ? 15.763 5.391 -3.576 1.00 84.75 99 SER A CA 1
ATOM 792 C C . SER A 1 99 ? 14.253 5.417 -3.377 1.00 84.75 99 SER A C 1
ATOM 794 O O . SER A 1 99 ? 13.698 6.384 -2.836 1.00 84.75 99 SER A O 1
ATOM 796 N N . TYR A 1 100 ? 13.598 4.344 -3.814 1.00 88.69 100 TYR A N 1
ATOM 797 C CA . TYR A 1 100 ? 12.154 4.165 -3.737 1.00 88.69 100 TYR A CA 1
ATOM 798 C C . TYR A 1 100 ? 11.745 3.399 -2.485 1.00 88.69 100 TYR A C 1
ATOM 800 O O . TYR A 1 100 ? 12.340 2.399 -2.105 1.00 88.69 100 TYR A O 1
ATOM 808 N N . SER A 1 101 ? 10.692 3.870 -1.834 1.00 89.56 101 SER A N 1
ATOM 809 C CA . SER A 1 101 ? 10.152 3.236 -0.637 1.00 89.56 101 SER A CA 1
ATOM 810 C C . SER A 1 101 ? 9.066 2.210 -0.943 1.00 89.56 101 SER A C 1
ATOM 812 O O . SER A 1 101 ? 8.956 1.232 -0.213 1.00 89.56 101 SER A O 1
ATOM 814 N N . ASP A 1 102 ? 8.264 2.417 -1.992 1.00 92.44 102 ASP A N 1
ATOM 815 C CA . ASP A 1 102 ? 7.252 1.440 -2.402 1.00 92.44 102 ASP A CA 1
ATOM 816 C C . ASP A 1 102 ? 6.877 1.569 -3.887 1.00 92.44 102 ASP A C 1
ATOM 818 O O . ASP A 1 102 ? 7.129 2.594 -4.527 1.00 92.44 102 ASP A O 1
ATOM 822 N N . ILE A 1 103 ? 6.246 0.520 -4.416 1.00 92.56 103 ILE A N 1
ATOM 823 C CA . ILE A 1 103 ? 5.767 0.388 -5.793 1.00 92.56 103 ILE A CA 1
ATOM 824 C C . ILE A 1 103 ? 4.335 -0.168 -5.817 1.00 92.56 103 ILE A C 1
ATOM 826 O O . ILE A 1 103 ? 3.975 -1.025 -5.008 1.00 92.56 103 ILE A O 1
ATOM 830 N N . ALA A 1 104 ? 3.494 0.306 -6.736 1.00 93.19 104 ALA A N 1
ATOM 831 C CA . ALA A 1 104 ? 2.132 -0.193 -6.925 1.00 93.19 104 ALA A CA 1
ATOM 832 C C . ALA A 1 104 ? 1.660 -0.044 -8.378 1.00 93.19 104 ALA A C 1
ATOM 834 O O . ALA A 1 104 ? 2.116 0.838 -9.106 1.00 93.19 104 ALA A O 1
ATOM 835 N N . VAL A 1 105 ? 0.703 -0.880 -8.786 1.00 92.31 105 VAL A N 1
ATOM 836 C CA . VAL A 1 105 ? -0.049 -0.684 -10.034 1.00 92.31 105 VAL A CA 1
ATOM 837 C C . VAL A 1 105 ? -1.346 0.040 -9.701 1.00 92.31 105 VAL A C 1
ATOM 839 O O . VAL A 1 105 ? -2.150 -0.466 -8.924 1.00 92.31 105 VAL A O 1
ATOM 842 N N . TYR A 1 106 ? -1.557 1.210 -10.294 1.00 92.38 106 TYR A N 1
ATOM 843 C CA . TYR A 1 106 ? -2.734 2.046 -10.074 1.00 92.38 106 TYR A CA 1
ATOM 844 C C . TYR A 1 106 ? -3.195 2.654 -11.401 1.00 92.38 106 TYR A C 1
ATOM 846 O O . TYR A 1 106 ? -2.375 3.172 -12.161 1.00 92.38 106 TYR A O 1
ATOM 854 N N . GLU A 1 107 ? -4.491 2.525 -11.703 1.00 90.25 107 GLU A N 1
ATOM 855 C CA . GLU A 1 107 ? -5.095 2.911 -12.991 1.00 90.25 107 GLU A CA 1
ATOM 856 C C . GLU A 1 107 ? -4.348 2.364 -14.220 1.00 90.25 107 GLU A C 1
ATOM 858 O O . GLU A 1 107 ? -4.110 3.060 -15.208 1.00 90.25 107 GLU A O 1
ATOM 863 N N . GLY A 1 108 ? -3.926 1.098 -14.143 1.00 88.50 108 GLY A N 1
ATOM 864 C CA . GLY A 1 108 ? -3.214 0.441 -15.240 1.00 88.50 108 GLY A CA 1
ATOM 865 C C . GLY A 1 108 ? -1.840 1.046 -15.533 1.00 88.50 108 GLY A C 1
ATOM 866 O O . GLY A 1 108 ? -1.370 0.960 -16.659 1.00 88.50 108 GLY A O 1
ATOM 867 N N . LYS A 1 109 ? -1.203 1.678 -14.546 1.00 89.62 109 LYS A N 1
ATOM 868 C CA . LYS A 1 109 ? 0.152 2.228 -14.650 1.00 89.62 109 LYS A CA 1
ATOM 869 C C . LYS A 1 109 ? 0.971 1.818 -13.438 1.00 89.62 109 LYS A C 1
ATOM 871 O O . LYS A 1 109 ? 0.418 1.601 -12.361 1.00 89.62 109 LYS A O 1
ATOM 876 N N . VAL A 1 110 ? 2.285 1.735 -13.613 1.00 92.00 110 VAL A N 1
ATOM 877 C CA . VAL A 1 110 ? 3.221 1.451 -12.523 1.00 92.00 110 VAL A CA 1
ATOM 878 C C . VAL A 1 110 ? 3.658 2.762 -11.890 1.00 92.00 110 VAL A C 1
ATOM 880 O O . VAL A 1 110 ? 4.105 3.684 -12.573 1.00 92.00 110 VAL A O 1
ATOM 883 N N . TRP A 1 111 ? 3.521 2.832 -10.574 1.00 92.50 111 TRP A N 1
ATOM 884 C CA . TRP A 1 111 ? 3.836 4.000 -9.774 1.00 92.50 111 TRP A CA 1
ATOM 885 C C . TRP A 1 111 ? 4.820 3.633 -8.682 1.00 92.50 111 TRP A C 1
ATOM 887 O O . TRP A 1 111 ? 4.662 2.609 -8.018 1.00 92.50 111 TRP A O 1
ATOM 897 N N . VAL A 1 112 ? 5.796 4.504 -8.465 1.00 92.38 112 VAL A N 1
ATOM 898 C CA . VAL A 1 112 ? 6.744 4.401 -7.358 1.00 92.38 112 VAL A CA 1
ATOM 8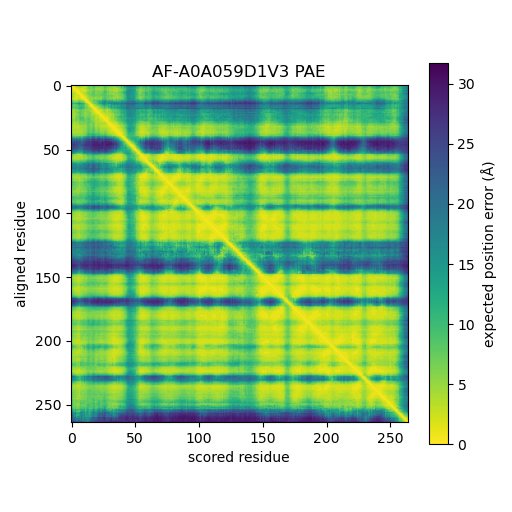99 C C . VAL A 1 112 ? 6.669 5.641 -6.489 1.00 92.38 112 VAL A C 1
ATOM 901 O O . VAL A 1 112 ? 6.385 6.742 -6.975 1.00 92.38 112 VAL A O 1
ATOM 904 N N . VAL A 1 113 ? 6.951 5.466 -5.205 1.00 91.31 113 VAL A N 1
ATOM 905 C CA . VAL A 1 113 ? 7.078 6.566 -4.254 1.00 91.31 113 VAL A CA 1
ATOM 906 C C . VAL A 1 113 ? 8.467 6.557 -3.635 1.00 91.31 113 VAL A C 1
ATOM 908 O O . VAL A 1 113 ? 8.968 5.501 -3.255 1.00 91.31 113 VAL A O 1
ATOM 911 N N . ASP A 1 114 ? 9.103 7.720 -3.540 1.00 88.38 114 ASP A N 1
ATOM 912 C CA . ASP A 1 114 ? 10.376 7.865 -2.830 1.00 88.38 114 ASP A CA 1
ATOM 913 C C . ASP A 1 114 ? 10.185 8.105 -1.319 1.00 88.38 114 ASP A C 1
ATOM 915 O O . ASP A 1 114 ? 9.071 8.270 -0.811 1.00 88.38 114 ASP A O 1
ATOM 919 N N . HIS A 1 115 ? 11.296 8.157 -0.585 1.00 84.94 115 HIS A N 1
ATOM 920 C CA . HIS A 1 115 ? 11.302 8.408 0.860 1.00 84.94 115 HIS A CA 1
ATOM 921 C C . HIS A 1 115 ? 10.685 9.765 1.258 1.00 84.94 115 HIS A C 1
ATOM 923 O O . HIS A 1 115 ? 10.165 9.909 2.370 1.00 84.94 115 HIS A O 1
ATOM 929 N N . ALA A 1 116 ? 10.697 10.753 0.355 1.00 84.69 116 ALA A N 1
ATOM 930 C CA . ALA A 1 116 ? 10.099 12.072 0.547 1.00 84.69 116 ALA A CA 1
ATOM 931 C C . ALA A 1 116 ? 8.594 12.109 0.205 1.00 84.69 116 ALA A C 1
ATOM 933 O O . ALA A 1 116 ? 7.949 13.153 0.351 1.00 84.69 116 ALA A O 1
ATOM 934 N N . GLY A 1 117 ? 8.021 10.983 -0.234 1.00 87.44 117 GLY A N 1
ATOM 935 C CA . GLY A 1 117 ? 6.624 10.877 -0.646 1.00 87.44 117 GLY A CA 1
ATOM 936 C C . GLY A 1 117 ? 6.354 11.373 -2.067 1.00 87.44 117 GLY A C 1
ATOM 937 O O . GLY A 1 117 ? 5.197 11.614 -2.415 1.00 87.44 117 GLY A O 1
ATOM 938 N N . LYS A 1 118 ? 7.384 11.566 -2.896 1.00 88.56 118 LYS A N 1
ATOM 939 C CA . LYS A 1 118 ? 7.213 11.957 -4.297 1.00 88.56 118 LYS A CA 1
ATOM 940 C C . LYS A 1 118 ? 6.737 10.759 -5.112 1.00 88.56 118 LYS A C 1
ATOM 942 O O . LYS A 1 118 ? 7.432 9.749 -5.191 1.00 88.56 118 LYS A O 1
ATOM 947 N N . LEU A 1 119 ? 5.582 10.893 -5.753 1.00 91.25 119 LEU A N 1
ATOM 948 C CA . LEU A 1 119 ? 5.016 9.880 -6.634 1.00 91.25 119 LEU A CA 1
ATOM 949 C C . LEU A 1 119 ? 5.501 10.105 -8.072 1.00 91.25 119 LEU A C 1
ATOM 951 O O . LEU A 1 119 ? 5.350 11.201 -8.628 1.00 91.25 119 LEU A O 1
ATOM 955 N N . SER A 1 120 ? 6.060 9.061 -8.679 1.00 89.12 120 SER A N 1
ATOM 956 C CA . SER A 1 120 ? 6.528 9.073 -10.068 1.00 89.12 120 SER A CA 1
ATOM 957 C C . SER A 1 120 ? 5.925 7.909 -10.844 1.00 89.12 120 SER A C 1
ATOM 959 O O . SER A 1 120 ? 5.837 6.791 -10.335 1.00 89.12 120 SER A O 1
ATOM 961 N N . GLN A 1 121 ? 5.499 8.181 -12.076 1.00 88.25 121 GLN A N 1
ATOM 962 C CA . GLN A 1 121 ? 5.058 7.147 -13.002 1.00 88.25 121 GLN A CA 1
ATOM 963 C C . GLN A 1 121 ? 6.283 6.509 -13.652 1.00 88.25 121 GLN A C 1
ATOM 965 O O . GLN A 1 121 ? 7.160 7.233 -14.133 1.00 88.25 121 GLN A O 1
ATOM 970 N N . MET A 1 122 ? 6.306 5.179 -13.696 1.00 83.56 122 MET A N 1
ATOM 971 C CA . MET A 1 122 ? 7.353 4.411 -14.358 1.00 83.56 122 MET A CA 1
ATOM 972 C C . MET A 1 122 ? 6.935 3.982 -15.756 1.00 83.56 122 MET A C 1
ATOM 974 O O . MET A 1 122 ? 5.843 3.443 -15.960 1.00 83.56 122 MET A O 1
ATOM 978 N N . HIS A 1 123 ? 7.832 4.216 -16.710 1.00 74.44 123 HIS A N 1
ATOM 979 C CA . HIS A 1 123 ? 7.754 3.666 -18.054 1.00 74.44 123 HIS A CA 1
ATOM 980 C C . HIS A 1 123 ? 8.609 2.400 -18.167 1.00 74.44 123 HIS A C 1
ATOM 982 O O . HIS A 1 123 ? 9.472 2.118 -17.339 1.00 74.44 123 HIS A O 1
ATOM 988 N N . THR A 1 124 ? 8.351 1.607 -19.203 1.00 66.31 124 THR A N 1
ATOM 989 C CA . THR A 1 124 ? 9.035 0.333 -19.463 1.00 66.31 124 THR A CA 1
ATOM 990 C C . THR A 1 124 ? 10.553 0.484 -19.616 1.00 66.31 124 THR A C 1
ATOM 992 O O . THR A 1 124 ? 11.290 -0.423 -19.249 1.00 66.31 124 THR A O 1
ATOM 995 N N . SER A 1 125 ? 11.026 1.652 -20.064 1.00 63.75 125 SER A N 1
ATOM 996 C CA . SER A 1 125 ? 12.445 2.016 -20.184 1.00 63.75 125 SER A CA 1
ATOM 997 C C . SER A 1 125 ? 13.095 2.513 -18.882 1.00 63.75 125 SER A C 1
ATOM 999 O O . SER A 1 125 ? 14.195 3.047 -18.936 1.00 63.75 125 SER A O 1
ATOM 1001 N N . LEU A 1 126 ? 12.421 2.396 -17.728 1.00 62.78 126 LEU A N 1
ATOM 1002 C CA . LEU A 1 126 ? 12.817 3.011 -16.445 1.00 62.78 126 LEU A CA 1
ATOM 1003 C C . LEU A 1 126 ? 12.880 4.549 -16.470 1.00 62.78 126 LEU A C 1
ATOM 1005 O O . LEU A 1 126 ? 13.264 5.184 -15.489 1.00 62.78 126 LEU A O 1
ATOM 1009 N N . GLU A 1 127 ? 12.421 5.179 -17.551 1.00 62.72 127 GLU A N 1
ATOM 1010 C CA . GLU A 1 127 ? 12.183 6.616 -17.571 1.00 62.72 127 GLU A CA 1
ATOM 1011 C C . GLU A 1 127 ? 11.061 6.970 -16.588 1.00 62.72 127 GLU A C 1
ATOM 1013 O O . GLU A 1 127 ? 9.967 6.392 -16.615 1.00 62.72 127 GLU A O 1
ATOM 1018 N N . HIS A 1 128 ? 11.326 7.947 -15.721 1.00 65.44 128 HIS A N 1
ATOM 1019 C CA . HIS A 1 128 ? 10.386 8.374 -14.696 1.00 65.44 128 HIS A CA 1
ATOM 1020 C C . HIS A 1 128 ? 9.807 9.754 -15.015 1.00 65.44 128 HIS A C 1
ATOM 1022 O O . HIS A 1 128 ? 10.526 10.729 -15.238 1.00 65.44 128 HIS A O 1
ATOM 1028 N N . ARG A 1 129 ? 8.475 9.875 -14.962 1.00 64.19 129 ARG A N 1
ATOM 1029 C CA . ARG A 1 129 ? 7.790 11.175 -14.984 1.00 64.19 129 ARG A CA 1
ATOM 1030 C C . ARG A 1 129 ? 7.258 11.487 -13.594 1.00 64.19 129 ARG A C 1
ATOM 1032 O O . ARG A 1 129 ? 6.410 10.775 -13.060 1.00 64.19 129 ARG A O 1
ATOM 1039 N N . SER A 1 130 ? 7.751 12.574 -13.008 1.00 67.38 130 SER A N 1
ATOM 1040 C CA . SER A 1 130 ? 7.277 13.044 -11.702 1.00 67.38 130 SER A CA 1
ATOM 1041 C C . SER A 1 130 ? 5.831 13.532 -11.808 1.00 67.38 130 SER A C 1
ATOM 1043 O O . SER A 1 130 ? 5.529 14.336 -12.691 1.00 67.38 130 SER A O 1
ATOM 1045 N N . PHE A 1 131 ? 4.953 13.061 -10.921 1.00 58.81 131 PHE A N 1
ATOM 1046 C CA . PHE A 1 131 ? 3.523 13.388 -10.963 1.00 58.81 131 PHE A CA 1
ATOM 1047 C C . PHE A 1 131 ? 3.045 14.156 -9.735 1.00 58.81 131 PHE A C 1
ATOM 1049 O O . PHE A 1 131 ? 2.227 15.062 -9.875 1.00 58.81 131 PHE A O 1
ATOM 1056 N N . SER A 1 132 ? 3.564 13.834 -8.547 1.00 62.66 132 SER A N 1
ATOM 1057 C CA . SER A 1 132 ? 3.238 14.582 -7.336 1.00 62.66 132 SER A CA 1
ATOM 1058 C C . SER A 1 132 ? 4.407 15.416 -6.842 1.00 62.66 132 SER A C 1
ATOM 1060 O O . SER A 1 132 ? 5.581 15.093 -7.048 1.00 62.66 132 SER A O 1
ATOM 1062 N N . LEU A 1 133 ? 4.068 16.486 -6.130 1.00 61.38 133 LEU A N 1
ATOM 1063 C CA . LEU A 1 133 ? 5.040 17.169 -5.298 1.00 61.38 133 LEU A CA 1
ATOM 1064 C C . LEU A 1 133 ? 5.316 16.318 -4.042 1.00 61.38 133 LEU A C 1
ATOM 1066 O O . LEU A 1 133 ? 4.381 15.732 -3.486 1.00 61.38 133 LEU A O 1
ATOM 1070 N N . PRO A 1 134 ? 6.575 16.222 -3.589 1.00 63.38 134 PRO A N 1
ATOM 1071 C CA . PRO A 1 134 ? 6.898 15.581 -2.318 1.00 63.38 134 PRO A CA 1
ATOM 1072 C C . PRO A 1 134 ? 6.260 16.329 -1.143 1.00 63.38 134 PRO A C 1
ATOM 1074 O O . PRO A 1 134 ? 5.919 17.511 -1.254 1.00 63.38 134 PRO A O 1
ATOM 1077 N N . PHE A 1 135 ? 6.129 15.656 0.004 1.00 63.16 135 PHE A N 1
ATOM 1078 C CA . PHE A 1 135 ? 5.360 16.173 1.141 1.00 63.16 135 PHE A CA 1
ATOM 1079 C C . PHE A 1 135 ? 5.760 17.592 1.559 1.00 63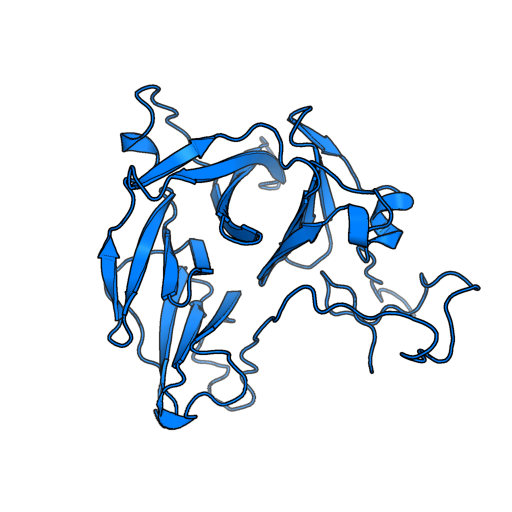.16 135 PHE A C 1
ATOM 1081 O O . PHE A 1 135 ? 4.882 18.433 1.744 1.00 63.16 135 PHE A O 1
ATOM 1088 N N . TYR A 1 136 ? 7.063 17.891 1.593 1.00 51.62 136 TYR A N 1
ATOM 1089 C CA . TYR A 1 136 ? 7.603 19.197 1.991 1.00 51.62 136 TYR A CA 1
ATOM 1090 C C . TYR A 1 136 ? 7.175 20.385 1.107 1.00 51.62 136 TYR A C 1
ATOM 1092 O O . TYR A 1 136 ? 7.394 21.532 1.491 1.00 51.62 136 TYR A O 1
ATOM 1100 N N . GLN A 1 137 ? 6.592 20.138 -0.070 1.00 50.81 137 GLN A N 1
ATOM 1101 C CA . GLN A 1 137 ? 6.055 21.180 -0.956 1.00 50.81 137 GLN A CA 1
ATOM 1102 C C . GLN A 1 137 ? 4.522 21.268 -0.913 1.00 50.81 137 GLN A C 1
ATOM 1104 O O . GLN A 1 137 ? 3.949 22.212 -1.453 1.00 50.81 137 GLN A O 1
ATOM 1109 N N . THR A 1 138 ? 3.847 20.291 -0.300 1.00 52.28 138 THR A N 1
ATOM 1110 C CA . THR A 1 138 ? 2.379 20.174 -0.330 1.00 52.28 138 THR A CA 1
ATOM 1111 C C . THR A 1 138 ? 1.694 20.804 0.876 1.00 52.28 138 THR A C 1
ATOM 1113 O O . THR A 1 138 ? 0.606 21.364 0.722 1.00 52.28 138 THR A O 1
ATOM 1116 N N . ASP A 1 139 ? 2.318 20.779 2.058 1.00 48.72 139 ASP A N 1
ATOM 1117 C CA . ASP A 1 139 ? 1.802 21.455 3.240 1.00 48.72 139 ASP A CA 1
ATOM 1118 C C . ASP A 1 139 ? 2.617 22.719 3.552 1.00 48.72 139 ASP A C 1
ATOM 1120 O O . ASP A 1 139 ? 3.797 22.703 3.874 1.00 48.72 139 ASP A O 1
ATOM 1124 N N . GLY A 1 140 ? 1.971 23.887 3.552 1.00 48.66 140 GLY A N 1
ATOM 1125 C CA . GLY A 1 140 ? 2.577 25.115 4.099 1.00 48.66 140 GLY A CA 1
ATOM 1126 C C . GLY A 1 140 ? 2.945 25.006 5.594 1.00 48.66 140 GLY A C 1
ATOM 1127 O O . GLY A 1 140 ? 3.414 25.970 6.197 1.00 48.66 140 GLY A O 1
ATOM 1128 N N . ARG A 1 141 ? 2.717 23.842 6.213 1.00 46.56 141 ARG A N 1
ATOM 1129 C CA . ARG A 1 141 ? 3.123 23.473 7.562 1.00 46.56 141 ARG A CA 1
ATOM 1130 C C . ARG A 1 141 ? 4.381 22.633 7.445 1.00 46.56 141 ARG A C 1
ATOM 1132 O O . ARG A 1 141 ? 4.281 21.450 7.216 1.00 46.56 141 ARG A O 1
ATOM 1139 N N . ARG A 1 142 ? 5.555 23.220 7.670 1.00 44.59 142 ARG A N 1
ATOM 1140 C CA . ARG A 1 142 ? 6.842 22.503 7.718 1.00 44.59 142 ARG A CA 1
ATOM 1141 C C . ARG A 1 142 ? 6.827 21.355 8.750 1.00 44.59 142 ARG A C 1
ATOM 1143 O O . ARG A 1 142 ? 7.395 21.502 9.834 1.00 44.59 142 ARG A O 1
ATOM 1150 N N . ARG A 1 143 ? 6.225 20.201 8.455 1.00 51.12 143 ARG A N 1
ATOM 1151 C CA . ARG A 1 143 ? 6.509 18.960 9.174 1.00 51.12 143 ARG A CA 1
ATOM 1152 C C . ARG A 1 143 ? 7.903 18.545 8.723 1.00 51.12 143 ARG A C 1
ATOM 1154 O O . ARG A 1 143 ? 8.082 17.876 7.718 1.00 51.12 143 ARG A O 1
ATOM 1161 N N . LYS A 1 144 ? 8.905 19.008 9.478 1.00 47.16 144 LYS A N 1
ATOM 1162 C CA . LYS A 1 144 ? 10.337 18.704 9.294 1.00 47.16 144 LYS A CA 1
ATOM 1163 C C . LYS A 1 144 ? 10.668 17.207 9.395 1.00 47.16 144 LYS A C 1
ATOM 1165 O O . LYS A 1 144 ? 11.808 16.836 9.147 1.00 47.16 144 LYS A O 1
ATOM 1170 N N . CYS A 1 145 ? 9.699 16.375 9.769 1.00 54.34 145 CYS A N 1
ATOM 1171 C CA . CYS A 1 145 ? 9.864 14.947 9.961 1.00 54.34 145 CYS A CA 1
ATOM 1172 C C . CYS A 1 145 ? 8.832 14.232 9.086 1.00 54.34 145 CYS A C 1
ATOM 1174 O O . CYS A 1 145 ? 7.631 14.359 9.328 1.00 54.34 145 CYS A O 1
ATOM 1176 N N . HIS A 1 146 ? 9.307 13.514 8.073 1.00 62.00 146 HIS A N 1
ATOM 1177 C CA . HIS A 1 146 ? 8.520 12.524 7.342 1.00 62.00 146 HIS A CA 1
ATOM 1178 C C . HIS A 1 146 ? 8.698 11.170 8.021 1.00 62.00 146 HIS A C 1
ATOM 1180 O O . HIS A 1 146 ? 9.706 10.949 8.700 1.00 62.00 146 HIS A O 1
ATOM 1186 N N . GLY A 1 147 ? 7.727 10.275 7.857 1.00 58.38 147 GLY A N 1
ATOM 1187 C CA . GLY A 1 147 ? 7.883 8.925 8.370 1.00 58.38 147 GLY A CA 1
ATOM 1188 C C . GLY A 1 147 ? 9.025 8.221 7.646 1.00 58.38 147 GLY A C 1
ATOM 1189 O O . GLY A 1 147 ? 9.453 8.596 6.551 1.00 58.38 147 GLY A O 1
ATOM 1190 N N . SER A 1 148 ? 9.575 7.217 8.299 1.00 74.06 148 SER A N 1
ATOM 1191 C CA . SER A 1 148 ? 10.790 6.538 7.873 1.00 74.06 148 SER A CA 1
ATOM 1192 C C . SER A 1 148 ? 10.535 5.447 6.834 1.00 74.06 148 SER A C 1
ATOM 1194 O O . SER A 1 148 ? 11.480 4.965 6.224 1.00 74.06 148 SER A O 1
ATOM 1196 N N . SER A 1 149 ? 9.276 5.052 6.622 1.00 85.62 149 SER A N 1
ATOM 1197 C CA . SER A 1 149 ? 8.877 4.156 5.530 1.00 85.62 149 SER A CA 1
ATOM 1198 C C . SER A 1 149 ? 7.524 4.567 4.954 1.00 85.62 149 SER A C 1
ATOM 1200 O O . SER A 1 149 ? 6.677 5.130 5.649 1.00 85.62 149 SER A O 1
ATOM 1202 N N . LYS A 1 150 ? 7.352 4.335 3.653 1.00 90.19 150 LYS A N 1
ATOM 1203 C CA . LYS A 1 150 ? 6.178 4.718 2.864 1.00 90.19 150 LYS A CA 1
ATOM 1204 C C . LYS A 1 150 ? 5.576 3.457 2.271 1.00 90.19 150 LYS A C 1
ATOM 1206 O O . LYS A 1 150 ? 6.324 2.626 1.774 1.00 90.19 150 LYS A O 1
ATOM 1211 N N . HIS A 1 151 ? 4.253 3.343 2.302 1.00 92.94 151 HIS A N 1
ATOM 1212 C CA . HIS A 1 151 ? 3.541 2.192 1.756 1.00 92.94 151 HIS A CA 1
ATOM 1213 C C . HIS A 1 151 ? 2.361 2.643 0.895 1.00 92.94 151 HIS A C 1
ATOM 1215 O O . HIS A 1 151 ? 1.470 3.345 1.377 1.00 92.94 151 HIS A O 1
ATOM 1221 N N . LEU A 1 152 ? 2.354 2.246 -0.374 1.00 94.75 152 LEU A N 1
ATOM 1222 C CA . LEU A 1 152 ? 1.282 2.506 -1.327 1.00 94.75 152 LEU A CA 1
ATOM 1223 C C . LEU A 1 152 ? 0.224 1.412 -1.235 1.00 94.75 152 LEU A C 1
ATOM 1225 O O . LEU A 1 152 ? 0.547 0.226 -1.267 1.00 94.75 152 LEU A O 1
ATOM 1229 N N . ALA A 1 153 ? -1.043 1.811 -1.182 1.00 94.56 153 ALA A N 1
ATOM 1230 C CA . ALA A 1 153 ? -2.169 0.889 -1.153 1.00 94.56 153 ALA A CA 1
ATOM 1231 C C . ALA A 1 153 ? -3.290 1.389 -2.071 1.00 94.56 153 ALA A C 1
ATOM 1233 O O . ALA A 1 153 ? -3.697 2.549 -1.998 1.00 94.56 153 ALA A O 1
ATOM 1234 N N . VAL A 1 154 ? -3.789 0.509 -2.938 1.00 93.94 154 VAL A N 1
ATOM 1235 C CA . VAL A 1 154 ? -4.880 0.814 -3.873 1.00 93.94 154 VAL A CA 1
ATOM 1236 C C . VAL A 1 154 ? -6.198 0.309 -3.297 1.00 93.94 154 VAL A C 1
ATOM 1238 O O . VAL A 1 154 ? -6.279 -0.824 -2.824 1.00 93.94 154 VAL A O 1
ATOM 1241 N N . SER A 1 155 ? -7.232 1.148 -3.338 1.00 92.69 155 SER A N 1
ATOM 1242 C CA . SER A 1 155 ? -8.578 0.818 -2.864 1.00 92.69 155 SER A CA 1
ATOM 1243 C C . SER A 1 155 ? -9.621 1.351 -3.839 1.00 92.69 155 SER A C 1
ATOM 1245 O O . SER A 1 155 ? -9.989 2.522 -3.780 1.00 92.69 155 SER A O 1
ATOM 1247 N N . GLY A 1 156 ? -10.126 0.478 -4.713 1.00 89.31 156 GLY A N 1
ATOM 1248 C CA . GLY A 1 156 ? -10.995 0.900 -5.812 1.00 89.31 156 GLY A CA 1
ATOM 1249 C C . GLY A 1 156 ? -10.244 1.859 -6.734 1.00 89.31 156 GLY A C 1
ATOM 1250 O O . GLY A 1 156 ? -9.154 1.531 -7.196 1.00 89.31 156 GLY A O 1
ATOM 1251 N N . ASP A 1 157 ? -10.805 3.049 -6.933 1.00 91.62 157 ASP A N 1
ATOM 1252 C CA . ASP A 1 157 ? -10.236 4.084 -7.803 1.00 91.62 157 ASP A CA 1
ATOM 1253 C C . ASP A 1 157 ? -9.305 5.052 -7.057 1.00 91.62 157 ASP A C 1
ATOM 1255 O O . ASP A 1 157 ? -8.780 5.990 -7.650 1.00 91.62 157 ASP A O 1
ATOM 1259 N N . ASP A 1 158 ? -9.062 4.839 -5.763 1.00 94.69 158 ASP A N 1
ATOM 1260 C CA . ASP A 1 158 ? -8.213 5.700 -4.942 1.00 94.69 158 ASP A CA 1
ATOM 1261 C C . ASP A 1 158 ? -6.841 5.058 -4.671 1.00 94.69 158 ASP A C 1
ATOM 1263 O O . ASP A 1 158 ? -6.733 3.878 -4.313 1.00 94.69 158 ASP A O 1
ATOM 1267 N N . LEU A 1 159 ? -5.784 5.871 -4.774 1.00 95.50 159 LEU A N 1
ATOM 1268 C CA . LEU A 1 159 ? -4.438 5.533 -4.309 1.00 95.50 159 LEU A CA 1
ATOM 1269 C C . LEU A 1 159 ? -4.160 6.207 -2.967 1.00 95.50 159 LEU A C 1
ATOM 1271 O O . LEU A 1 159 ? -4.287 7.427 -2.818 1.00 95.50 159 LEU A O 1
ATOM 1275 N N . TYR A 1 160 ? -3.718 5.404 -2.008 1.00 96.00 160 TYR A N 1
ATOM 1276 C CA . TYR A 1 160 ? -3.329 5.851 -0.684 1.00 96.00 160 TYR A CA 1
ATOM 1277 C C . TYR A 1 160 ? -1.841 5.659 -0.442 1.00 96.00 160 TYR A C 1
ATOM 1279 O O . TYR A 1 160 ? -1.213 4.744 -0.976 1.00 96.00 160 TYR A O 1
ATOM 1287 N N . LEU A 1 161 ? -1.307 6.508 0.426 1.00 95.31 161 LEU A N 1
ATOM 1288 C CA . LEU A 1 161 ? 0.045 6.435 0.939 1.00 95.31 161 LEU A CA 1
ATOM 1289 C C . LEU A 1 161 ? 0.001 6.441 2.469 1.00 95.31 161 LEU A C 1
ATOM 1291 O O . LEU A 1 161 ? -0.406 7.428 3.079 1.00 95.31 161 LEU A O 1
ATOM 1295 N N . ALA A 1 162 ? 0.419 5.342 3.089 1.00 94.19 162 ALA A N 1
ATOM 1296 C CA . ALA A 1 162 ? 0.628 5.257 4.527 1.00 94.19 162 ALA A CA 1
ATOM 1297 C C . ALA A 1 162 ? 2.087 5.605 4.852 1.00 94.19 162 ALA A C 1
ATOM 1299 O O . ALA A 1 162 ? 3.013 4.895 4.456 1.00 94.19 162 ALA A O 1
ATOM 1300 N N . ASP A 1 163 ? 2.284 6.713 5.561 1.00 91.94 163 ASP A N 1
ATOM 1301 C CA . ASP A 1 163 ? 3.577 7.184 6.043 1.00 91.94 163 ASP A CA 1
ATOM 1302 C C . ASP A 1 163 ? 3.802 6.716 7.485 1.00 91.94 163 ASP A C 1
ATOM 1304 O O . ASP A 1 163 ? 3.080 7.120 8.401 1.00 91.94 163 ASP A O 1
ATOM 1308 N N . ARG A 1 164 ? 4.774 5.825 7.686 1.00 89.81 164 ARG A N 1
ATOM 1309 C CA . ARG A 1 164 ? 5.050 5.154 8.961 1.00 89.81 164 ARG A CA 1
ATOM 1310 C C . ARG A 1 164 ? 6.157 5.873 9.716 1.00 89.81 164 ARG A C 1
ATOM 1312 O O . ARG A 1 164 ? 7.280 5.983 9.229 1.00 89.81 164 ARG A O 1
ATOM 1319 N N . PHE A 1 165 ? 5.875 6.289 10.943 1.00 87.81 165 PHE A N 1
ATOM 1320 C CA . PHE A 1 165 ? 6.832 6.954 11.822 1.00 87.81 165 PHE A CA 1
ATOM 1321 C C . PHE A 1 165 ? 7.351 5.982 12.875 1.00 87.81 165 PHE A C 1
ATOM 1323 O O . PHE A 1 165 ? 6.560 5.290 13.517 1.00 87.81 165 PHE A O 1
ATOM 1330 N N . PHE A 1 166 ? 8.667 5.958 13.083 1.00 81.88 166 PHE A N 1
ATOM 1331 C CA . PHE A 1 166 ? 9.270 5.249 14.210 1.00 81.88 166 PHE A CA 1
ATOM 1332 C C . PHE A 1 166 ? 9.342 6.145 15.453 1.00 81.88 166 PHE A C 1
ATOM 1334 O O . PHE A 1 166 ? 9.438 7.368 15.346 1.00 81.88 166 PHE A O 1
ATOM 1341 N N . GLY A 1 167 ? 9.326 5.538 16.636 1.00 74.12 167 GLY A N 1
ATOM 1342 C CA . GLY A 1 167 ? 9.582 6.203 17.910 1.00 74.12 167 GLY A CA 1
ATOM 1343 C C . GLY A 1 167 ? 10.506 5.387 18.811 1.00 74.12 167 GLY A C 1
ATOM 1344 O O . GLY A 1 167 ? 10.650 4.179 18.630 1.00 74.12 167 GLY A O 1
ATOM 1345 N N . GLY A 1 168 ? 11.110 6.071 19.791 1.00 62.12 168 GLY A N 1
ATOM 1346 C CA . GLY A 1 168 ? 11.898 5.473 20.876 1.00 62.12 168 GLY A CA 1
ATOM 1347 C C . GLY A 1 168 ? 13.305 6.063 21.059 1.00 62.12 168 GLY A C 1
ATOM 1348 O O . GLY A 1 168 ? 13.983 6.388 20.091 1.00 62.12 168 GLY A O 1
ATOM 1349 N N . TYR A 1 169 ? 13.733 6.166 22.324 1.00 45.12 169 TYR A N 1
ATOM 1350 C CA . TYR A 1 169 ? 15.135 6.204 22.762 1.00 45.12 169 TYR A CA 1
ATOM 1351 C C . TYR A 1 169 ? 15.424 4.825 23.397 1.00 45.12 169 TYR A C 1
ATOM 1353 O O . TYR A 1 169 ? 14.825 4.514 24.425 1.00 45.12 169 TYR A O 1
ATOM 1361 N N . GLY A 1 170 ? 16.259 3.978 22.776 1.00 56.97 170 GLY A N 1
ATOM 1362 C CA . GLY A 1 170 ? 16.566 2.605 23.233 1.00 56.97 170 GLY A CA 1
ATOM 1363 C C . GLY A 1 170 ? 16.874 1.616 22.090 1.00 56.97 170 GLY A C 1
ATOM 1364 O O . GLY A 1 170 ? 17.033 2.047 20.949 1.00 56.97 170 GLY A O 1
ATOM 1365 N N . ASP A 1 171 ? 16.931 0.307 22.398 1.00 45.59 171 ASP A N 1
ATOM 1366 C CA . ASP A 1 171 ? 17.391 -0.822 21.543 1.00 45.59 171 ASP A CA 1
ATOM 1367 C C . ASP A 1 171 ? 16.506 -1.158 20.309 1.00 45.59 171 ASP A C 1
ATOM 1369 O O . ASP A 1 171 ? 16.314 -2.323 19.953 1.00 45.59 171 ASP A O 1
ATOM 1373 N N . GLY A 1 172 ? 15.939 -0.163 19.621 1.00 55.62 172 GLY A N 1
ATOM 1374 C CA . GLY A 1 172 ? 15.323 -0.370 18.306 1.00 55.62 172 GLY A CA 1
ATOM 1375 C C . GLY A 1 172 ? 14.335 0.705 17.853 1.00 55.62 172 GLY A C 1
ATOM 1376 O O . GLY A 1 172 ? 13.742 1.422 18.657 1.00 55.62 172 GLY A O 1
ATOM 1377 N N . PHE A 1 173 ? 14.124 0.772 16.535 1.00 64.69 173 PHE A N 1
ATOM 1378 C CA . PHE A 1 173 ? 13.140 1.638 15.881 1.00 64.69 173 PHE A CA 1
ATOM 1379 C C . PHE A 1 173 ? 11.765 0.949 15.855 1.00 64.69 173 PHE A C 1
ATOM 1381 O O . PHE A 1 173 ? 11.497 0.143 14.971 1.00 64.69 173 PHE A O 1
ATOM 1388 N N . GLN A 1 174 ? 10.889 1.234 16.827 1.00 75.88 174 GLN A N 1
ATOM 1389 C CA . GLN A 1 174 ? 9.518 0.693 16.849 1.00 75.88 174 GLN A CA 1
ATOM 1390 C C . GLN A 1 174 ? 8.547 1.620 16.128 1.00 75.88 174 GLN A C 1
ATOM 1392 O O . GLN A 1 174 ? 8.726 2.836 16.151 1.00 75.88 174 GLN A O 1
ATOM 1397 N N . THR A 1 175 ? 7.496 1.074 15.509 1.00 84.44 175 THR A N 1
ATOM 1398 C CA . THR A 1 175 ? 6.418 1.904 14.952 1.00 84.44 175 THR A CA 1
ATOM 1399 C C . THR A 1 175 ? 5.790 2.749 16.054 1.00 84.44 175 THR A C 1
ATOM 1401 O O . THR A 1 175 ? 5.320 2.211 17.049 1.00 84.44 175 THR A O 1
ATOM 1404 N N . ALA A 1 176 ? 5.736 4.064 15.871 1.00 86.88 176 ALA A N 1
ATOM 1405 C CA . ALA A 1 176 ? 5.034 4.964 16.777 1.00 86.88 176 ALA A CA 1
ATOM 1406 C C . ALA A 1 176 ? 3.609 5.239 16.291 1.00 86.88 176 ALA A C 1
ATOM 1408 O O . ALA A 1 176 ? 2.650 5.100 17.047 1.00 86.88 176 ALA A O 1
ATOM 1409 N N . PHE A 1 177 ? 3.465 5.641 15.028 1.00 90.06 177 PHE A N 1
ATOM 1410 C CA . PHE A 1 177 ? 2.173 5.957 14.424 1.00 90.06 177 PHE A CA 1
ATOM 1411 C C . PHE A 1 177 ? 2.269 5.976 12.896 1.00 90.06 177 PHE A C 1
ATOM 1413 O O . PHE A 1 177 ? 3.359 5.928 12.320 1.00 90.06 177 PHE A O 1
ATOM 1420 N N . PHE A 1 178 ? 1.112 6.081 12.248 1.00 92.56 178 PHE A N 1
ATOM 1421 C CA . PHE A 1 178 ? 0.996 6.282 10.811 1.00 92.56 178 PHE A CA 1
ATOM 1422 C C . PHE A 1 178 ? 0.273 7.590 10.515 1.00 92.56 178 PHE A C 1
ATOM 1424 O O . PHE A 1 178 ? -0.614 8.007 11.259 1.00 92.56 178 PHE A O 1
ATOM 1431 N N . ILE A 1 179 ? 0.609 8.205 9.388 1.00 92.69 179 ILE A N 1
ATOM 1432 C CA . ILE A 1 179 ? -0.233 9.213 8.750 1.00 92.69 179 ILE A CA 1
ATOM 1433 C C . ILE A 1 179 ? -0.640 8.664 7.393 1.00 92.69 179 ILE A C 1
ATOM 1435 O O . ILE A 1 179 ? 0.211 8.219 6.629 1.00 92.69 179 ILE A O 1
ATOM 1439 N N . VAL A 1 180 ? -1.935 8.673 7.094 1.00 94.00 180 VAL A N 1
ATOM 1440 C CA . VAL A 1 180 ? -2.436 8.193 5.806 1.00 94.00 180 VAL A CA 1
ATOM 1441 C C . VAL A 1 180 ? -2.818 9.375 4.942 1.00 94.00 180 VAL A C 1
ATOM 1443 O O . VAL A 1 180 ? -3.463 10.321 5.395 1.00 94.00 180 VAL A O 1
ATOM 1446 N N . TYR A 1 181 ? -2.445 9.290 3.677 1.00 94.12 181 TYR A N 1
ATOM 1447 C CA . TYR A 1 181 ? -2.769 10.262 2.657 1.00 94.12 181 TYR A CA 1
ATOM 1448 C C . TYR A 1 181 ? -3.517 9.590 1.515 1.00 94.12 181 TYR A C 1
ATOM 1450 O O . TYR A 1 181 ? -3.231 8.446 1.175 1.00 94.12 181 TYR A O 1
ATOM 1458 N N . ARG A 1 182 ? -4.448 10.314 0.899 1.00 95.06 182 ARG A N 1
ATOM 1459 C CA . ARG A 1 182 ? -5.078 9.950 -0.373 1.00 95.06 182 ARG A CA 1
ATOM 1460 C C . ARG A 1 182 ? -4.543 10.860 -1.473 1.00 95.06 182 ARG A C 1
ATOM 1462 O O . ARG A 1 182 ? -4.363 12.056 -1.238 1.00 95.06 182 ARG A O 1
ATOM 1469 N N . LEU A 1 183 ? -4.291 10.320 -2.659 1.00 93.75 183 LEU A N 1
ATOM 1470 C CA . LEU A 1 183 ? -3.878 11.114 -3.812 1.00 93.75 183 LEU A CA 1
ATOM 1471 C C . LEU A 1 183 ? -5.062 11.936 -4.350 1.00 93.75 183 LEU A C 1
ATOM 1473 O O . LEU A 1 183 ? -6.055 11.376 -4.802 1.00 93.75 183 LEU A O 1
ATOM 1477 N N . ASP A 1 184 ? -4.943 13.263 -4.364 1.00 90.75 184 ASP A N 1
ATOM 1478 C CA . ASP A 1 184 ? -5.763 14.120 -5.225 1.00 90.75 184 ASP A CA 1
ATOM 1479 C C . ASP A 1 184 ? -5.080 14.199 -6.592 1.00 90.75 184 ASP A C 1
ATOM 1481 O O . ASP A 1 184 ? -4.153 14.987 -6.803 1.00 90.75 184 ASP A O 1
ATOM 1485 N N . GLN A 1 185 ? -5.536 13.366 -7.526 1.00 85.06 185 GLN A N 1
ATOM 1486 C CA . GLN A 1 185 ? -4.986 13.320 -8.879 1.00 85.06 185 GLN A CA 1
ATOM 1487 C C . GLN A 1 185 ? -5.134 14.647 -9.626 1.00 85.06 185 GLN A C 1
ATOM 1489 O O . GLN A 1 185 ? -4.244 15.030 -10.383 1.00 85.06 185 GLN A O 1
ATOM 1494 N N . ARG A 1 186 ? -6.246 15.367 -9.418 1.00 87.12 186 ARG A N 1
ATOM 1495 C CA . ARG A 1 186 ? -6.535 16.614 -10.145 1.00 87.12 186 ARG A CA 1
ATOM 1496 C C . ARG A 1 186 ? -5.545 17.702 -9.763 1.00 87.12 186 ARG A C 1
ATOM 1498 O O . ARG A 1 186 ? -5.227 18.558 -10.584 1.00 87.12 186 ARG A O 1
ATOM 1505 N N . ARG A 1 187 ? -5.087 17.677 -8.511 1.00 84.06 187 ARG A N 1
ATOM 1506 C CA . ARG A 1 187 ? -4.102 18.621 -7.974 1.00 84.06 187 ARG A CA 1
ATOM 1507 C C . ARG A 1 187 ? -2.676 18.074 -7.925 1.00 84.06 187 ARG A C 1
ATOM 1509 O O . ARG A 1 187 ? -1.777 18.844 -7.601 1.00 84.06 187 ARG A O 1
ATOM 1516 N N . GLY A 1 188 ? -2.463 16.788 -8.209 1.00 83.62 188 GLY A N 1
ATOM 1517 C CA . GLY A 1 188 ? -1.149 16.144 -8.135 1.00 83.62 188 GLY A CA 1
ATOM 1518 C C . GLY A 1 188 ? -0.531 16.203 -6.734 1.00 83.62 188 GLY A C 1
ATOM 1519 O O . GLY A 1 188 ? 0.661 16.476 -6.590 1.00 83.62 188 GLY A O 1
ATOM 1520 N N . ARG A 1 189 ? -1.332 16.016 -5.676 1.00 87.69 189 ARG A N 1
ATOM 1521 C CA . ARG A 1 189 ? -0.858 16.146 -4.287 1.00 87.69 189 ARG A CA 1
ATOM 1522 C C . ARG A 1 189 ? -1.500 15.139 -3.344 1.00 87.69 189 ARG A C 1
ATOM 1524 O O . ARG A 1 189 ? -2.588 14.634 -3.601 1.00 87.69 189 ARG A O 1
ATOM 1531 N N . TRP A 1 190 ? -0.843 14.919 -2.216 1.00 91.19 190 TRP A N 1
ATOM 1532 C CA . TRP A 1 190 ? -1.349 14.101 -1.124 1.00 91.19 190 TRP A CA 1
ATOM 1533 C C . TRP A 1 190 ? -2.268 14.906 -0.200 1.00 91.19 190 TRP A C 1
ATOM 1535 O O . TRP A 1 190 ? -1.929 16.017 0.206 1.00 91.19 190 TRP A O 1
ATOM 1545 N N . GLU A 1 191 ? -3.417 14.339 0.163 1.00 91.31 191 GLU A N 1
ATOM 1546 C CA . GLU A 1 191 ? -4.341 14.897 1.155 1.00 91.31 191 GLU A CA 1
ATOM 1547 C C . GLU A 1 191 ? -4.415 13.968 2.373 1.00 91.31 191 GLU A C 1
ATOM 1549 O O . GLU A 1 191 ? -4.758 12.796 2.235 1.00 91.31 191 GLU A O 1
ATOM 1554 N N . GLU A 1 192 ? -4.066 14.473 3.564 1.00 92.25 192 GLU A N 1
ATOM 1555 C CA . GLU A 1 192 ? -4.143 13.701 4.817 1.00 92.25 192 GLU A CA 1
ATOM 1556 C C . GLU A 1 192 ? -5.594 13.261 5.060 1.00 92.25 192 GLU A C 1
ATOM 1558 O O . GLU A 1 192 ? -6.510 14.089 5.079 1.00 92.25 192 GLU A O 1
ATOM 1563 N N . VAL A 1 193 ? -5.799 11.966 5.295 1.00 92.81 193 VAL A N 1
ATOM 1564 C CA . VAL A 1 193 ? -7.094 11.397 5.673 1.00 92.81 193 VAL A CA 1
ATOM 1565 C C . VAL A 1 193 ? -7.053 10.911 7.118 1.00 92.81 193 VAL A C 1
ATOM 1567 O O . VAL A 1 193 ? -6.105 10.267 7.558 1.00 92.81 193 VAL A O 1
ATOM 1570 N N . ARG A 1 194 ? -8.114 11.212 7.873 1.00 93.25 194 ARG A N 1
ATOM 1571 C CA . ARG A 1 194 ? -8.264 10.810 9.288 1.00 93.25 194 ARG A CA 1
ATOM 1572 C C . ARG A 1 194 ? -9.236 9.653 9.494 1.00 93.25 194 ARG A C 1
ATOM 1574 O O . ARG A 1 194 ? -9.558 9.294 10.619 1.00 93.25 194 ARG A O 1
ATOM 1581 N N . SER A 1 195 ? -9.738 9.097 8.400 1.00 94.81 195 SER A N 1
ATOM 1582 C CA . SER A 1 195 ? -10.625 7.944 8.395 1.00 94.81 195 SER A CA 1
ATOM 1583 C C . SER A 1 195 ? -10.435 7.192 7.085 1.00 94.81 195 SER A C 1
ATOM 1585 O O . SER A 1 195 ? -10.388 7.798 6.016 1.00 94.81 195 SER A O 1
ATOM 1587 N N . LEU A 1 196 ? -10.343 5.870 7.189 1.00 94.88 196 LEU A N 1
ATOM 1588 C CA . LEU A 1 196 ? -10.367 4.935 6.063 1.00 94.88 196 LEU A CA 1
ATOM 1589 C C . LEU A 1 196 ? -11.799 4.448 5.773 1.00 94.88 196 LEU A C 1
ATOM 1591 O O . LEU A 1 196 ? -12.011 3.544 4.971 1.00 94.88 196 LEU A O 1
ATOM 1595 N N . GLY A 1 197 ? -12.797 5.008 6.462 1.00 94.25 197 GLY A N 1
ATOM 1596 C CA . GLY A 1 197 ? -14.184 4.577 6.413 1.00 94.25 197 GLY A CA 1
ATOM 1597 C C . GLY A 1 197 ? -14.334 3.092 6.736 1.00 94.25 197 GLY A C 1
ATOM 1598 O O . GLY A 1 197 ? -13.980 2.621 7.813 1.00 94.25 197 GLY A O 1
ATOM 1599 N N . ASN A 1 198 ? -14.882 2.352 5.776 1.00 94.06 198 ASN A N 1
ATOM 1600 C CA . ASN A 1 198 ? -15.146 0.919 5.874 1.00 94.06 198 ASN A CA 1
ATOM 1601 C C . ASN A 1 198 ? -13.974 0.069 5.342 1.00 94.06 198 ASN A C 1
ATOM 1603 O O . ASN A 1 198 ? -14.179 -1.077 4.950 1.00 94.06 198 ASN A O 1
ATOM 1607 N N . SER A 1 199 ? -12.767 0.622 5.285 1.00 94.50 199 SER A N 1
ATOM 1608 C CA . SER A 1 199 ? -11.579 -0.079 4.803 1.00 94.50 199 SER A CA 1
ATOM 1609 C C . SER A 1 199 ? -10.637 -0.442 5.947 1.00 94.50 199 SER A C 1
ATOM 1611 O O . SER A 1 199 ? -10.504 0.302 6.922 1.00 94.50 199 SER A O 1
ATOM 1613 N N . ALA A 1 200 ? -9.986 -1.589 5.793 1.00 94.00 200 ALA A N 1
ATOM 1614 C CA . ALA A 1 200 ? -8.893 -2.087 6.610 1.00 94.00 200 ALA A CA 1
ATOM 1615 C C . ALA A 1 200 ? -7.643 -2.159 5.726 1.00 94.00 200 ALA A C 1
ATOM 1617 O O . ALA A 1 200 ? -7.675 -2.772 4.656 1.00 94.00 200 ALA A O 1
ATOM 1618 N N . PHE A 1 201 ? -6.563 -1.505 6.137 1.00 94.56 201 PHE A N 1
ATOM 1619 C CA . PHE A 1 201 ? -5.306 -1.500 5.390 1.00 94.56 201 PHE A CA 1
ATOM 1620 C C . PHE A 1 201 ? -4.405 -2.594 5.940 1.00 94.56 201 PHE A C 1
ATOM 1622 O O . PHE A 1 201 ? -4.288 -2.744 7.150 1.00 94.56 201 PHE A O 1
ATOM 1629 N N . PHE A 1 202 ? -3.752 -3.335 5.059 1.00 91.56 202 PHE A N 1
ATOM 1630 C CA . PHE A 1 202 ? -2.794 -4.372 5.408 1.00 91.56 202 PHE A CA 1
ATOM 1631 C C . PHE A 1 202 ? -1.451 -3.947 4.854 1.00 91.56 202 PHE A C 1
ATOM 1633 O O . PHE A 1 202 ? -1.305 -3.828 3.642 1.00 91.56 202 PHE A O 1
ATOM 1640 N N . ILE A 1 203 ? -0.498 -3.685 5.742 1.00 89.69 203 ILE A N 1
ATOM 1641 C CA . ILE A 1 203 ? 0.879 -3.350 5.392 1.00 89.69 203 ILE A CA 1
ATOM 1642 C C . ILE A 1 203 ? 1.742 -4.526 5.830 1.00 89.69 203 ILE A C 1
ATOM 1644 O O . ILE A 1 203 ? 2.003 -4.735 7.019 1.00 89.69 203 ILE A O 1
ATOM 1648 N N . CYS A 1 204 ? 2.151 -5.319 4.849 1.00 81.19 204 CYS A N 1
ATOM 1649 C CA . CYS A 1 204 ? 2.969 -6.504 5.030 1.00 81.19 204 CYS A CA 1
ATOM 1650 C C . CYS A 1 204 ? 4.384 -6.242 4.503 1.00 81.19 204 CYS A C 1
ATOM 1652 O O . CYS A 1 204 ? 4.615 -5.349 3.694 1.00 81.19 204 CYS A O 1
ATOM 1654 N N . ASN A 1 205 ? 5.330 -7.098 4.892 1.00 73.75 205 ASN A N 1
ATOM 1655 C CA . ASN A 1 205 ? 6.736 -6.985 4.486 1.00 73.75 205 ASN A CA 1
ATOM 1656 C C . ASN A 1 205 ? 6.945 -6.850 2.964 1.00 73.75 205 ASN A C 1
ATOM 1658 O O . ASN A 1 205 ? 7.859 -6.178 2.510 1.00 73.75 205 ASN A O 1
ATOM 1662 N N . ARG A 1 206 ? 6.099 -7.525 2.180 1.00 75.44 206 ARG A N 1
ATOM 1663 C CA . ARG A 1 206 ? 6.256 -7.635 0.726 1.00 75.44 206 ARG A CA 1
ATOM 1664 C C . ARG A 1 206 ? 5.065 -7.135 -0.076 1.00 75.44 206 ARG A C 1
ATOM 1666 O O . ARG A 1 206 ? 5.030 -7.357 -1.281 1.00 75.44 206 ARG A O 1
ATOM 1673 N N . ASP A 1 207 ? 4.036 -6.611 0.580 1.00 82.81 207 ASP A N 1
ATOM 1674 C CA . ASP A 1 207 ? 2.879 -6.058 -0.118 1.00 82.81 207 ASP A CA 1
ATOM 1675 C C . ASP A 1 207 ? 2.024 -5.195 0.799 1.00 82.81 207 ASP A C 1
ATOM 1677 O O . ASP A 1 207 ? 2.029 -5.376 2.016 1.00 82.81 207 ASP A O 1
ATOM 1681 N N . SER A 1 208 ? 1.244 -4.314 0.189 1.00 89.44 208 SER A N 1
ATOM 1682 C CA . SER A 1 208 ? 0.279 -3.473 0.876 1.00 89.44 208 SER A CA 1
ATOM 1683 C C . SER A 1 208 ? -1.034 -3.497 0.109 1.00 89.44 208 SER A C 1
ATOM 1685 O O . SER A 1 208 ? -1.070 -3.181 -1.078 1.00 89.44 208 SER A O 1
ATOM 1687 N N . PHE A 1 209 ? -2.122 -3.861 0.780 1.00 90.88 209 PHE A N 1
ATOM 1688 C CA . PHE A 1 209 ? -3.437 -3.983 0.153 1.00 90.88 209 PHE A CA 1
ATOM 1689 C C . PHE A 1 209 ? -4.549 -3.501 1.080 1.00 90.88 209 PHE A C 1
ATOM 1691 O O . PHE A 1 209 ? -4.374 -3.363 2.293 1.00 90.88 209 PHE A O 1
ATOM 1698 N N . VAL A 1 210 ? -5.713 -3.227 0.496 1.00 93.12 210 VAL A N 1
ATOM 1699 C CA . VAL A 1 210 ? -6.880 -2.717 1.215 1.00 93.12 210 VAL A CA 1
ATOM 1700 C C . VAL A 1 210 ? -8.022 -3.710 1.108 1.00 93.12 210 VAL A C 1
ATOM 1702 O O . VAL A 1 210 ? -8.315 -4.225 0.032 1.00 93.12 210 VAL A O 1
ATOM 1705 N N . VAL A 1 211 ? -8.692 -3.963 2.229 1.00 91.69 211 VAL A N 1
ATOM 1706 C CA . VAL A 1 211 ? -9.851 -4.855 2.299 1.00 91.69 211 VAL A CA 1
ATOM 1707 C C . VAL A 1 211 ? -11.042 -4.090 2.835 1.00 91.69 211 VAL A C 1
ATOM 1709 O O . VAL A 1 211 ? -10.928 -3.325 3.793 1.00 91.69 211 VAL A O 1
ATOM 1712 N N . SER A 1 212 ? -12.218 -4.321 2.257 1.00 90.56 212 SER A N 1
ATOM 1713 C CA . SER A 1 212 ? -13.445 -3.834 2.871 1.00 90.56 212 SER A CA 1
ATOM 1714 C C . SER A 1 212 ? -13.679 -4.549 4.200 1.00 90.56 212 SER A C 1
ATOM 1716 O O . SER A 1 212 ? -13.766 -5.772 4.245 1.00 90.56 212 SER A O 1
ATOM 1718 N N . ALA A 1 213 ? -13.904 -3.800 5.275 1.00 89.31 213 ALA A N 1
ATOM 1719 C CA . ALA A 1 213 ? -14.280 -4.349 6.572 1.00 89.31 213 ALA A CA 1
ATOM 1720 C C . ALA A 1 213 ? -15.552 -5.212 6.498 1.00 89.31 213 ALA A C 1
ATOM 1722 O O . ALA A 1 213 ? -15.727 -6.114 7.309 1.00 89.31 213 ALA A O 1
ATOM 1723 N N . ARG A 1 214 ? -16.418 -5.009 5.493 1.00 87.94 214 ARG A N 1
ATOM 1724 C CA . ARG A 1 214 ? -17.579 -5.881 5.231 1.00 87.94 214 ARG A CA 1
ATOM 1725 C C . ARG A 1 214 ? -17.165 -7.308 4.871 1.00 87.94 214 ARG A C 1
ATOM 1727 O O . ARG A 1 214 ? -17.773 -8.243 5.380 1.00 87.94 214 ARG A O 1
ATOM 1734 N N . GLU A 1 215 ? -16.110 -7.466 4.073 1.00 84.56 215 GLU A N 1
ATOM 1735 C CA . GLU A 1 215 ? -15.514 -8.774 3.752 1.00 84.56 215 GLU A CA 1
ATOM 1736 C C . GLU A 1 215 ? -14.844 -9.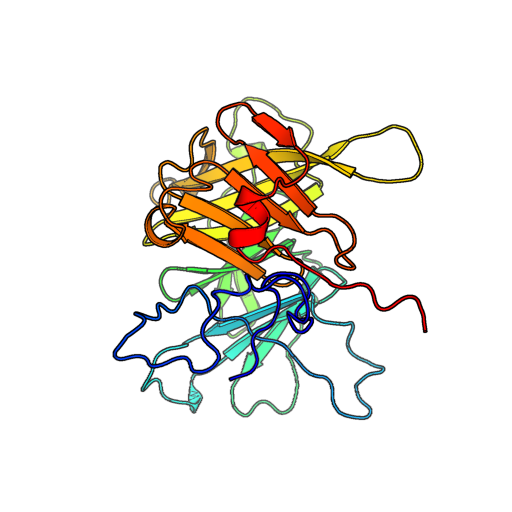404 4.988 1.00 84.56 215 GLU A C 1
ATOM 1738 O O . GLU A 1 215 ? -14.697 -10.619 5.078 1.00 84.56 215 GLU A O 1
ATOM 1743 N N . LEU A 1 216 ? -14.514 -8.586 5.994 1.00 80.75 216 LEU A N 1
ATOM 1744 C CA . LEU A 1 216 ? -13.977 -9.007 7.293 1.00 80.75 216 LEU A CA 1
ATOM 1745 C C . LEU A 1 216 ? -15.067 -9.183 8.369 1.00 80.75 216 LEU A C 1
ATOM 1747 O O . LEU A 1 216 ? -14.780 -9.169 9.568 1.00 80.75 216 LEU A O 1
ATOM 1751 N N . GLY A 1 217 ? -16.339 -9.309 7.972 1.00 79.38 217 GLY A N 1
ATOM 1752 C CA . GLY A 1 217 ? -17.458 -9.472 8.907 1.00 79.38 217 GLY A CA 1
ATOM 1753 C C . GLY A 1 217 ? -17.750 -8.223 9.748 1.00 79.38 217 GLY A C 1
ATOM 1754 O O . GLY A 1 217 ? -18.178 -8.335 10.896 1.00 79.38 217 GLY A O 1
ATOM 1755 N N . GLY A 1 218 ? -17.481 -7.039 9.195 1.00 80.69 218 GLY A N 1
ATOM 1756 C CA . GLY A 1 218 ? -17.660 -5.733 9.836 1.00 80.69 218 GLY A CA 1
ATOM 1757 C C . GLY A 1 218 ? -16.512 -5.308 10.756 1.00 80.69 218 GLY A C 1
ATOM 1758 O O . GLY A 1 218 ? -16.670 -4.351 11.510 1.00 80.69 218 GLY A O 1
ATOM 1759 N N . ARG A 1 219 ? -15.376 -6.013 10.734 1.00 81.88 219 ARG A N 1
ATOM 1760 C CA . ARG A 1 219 ? -14.237 -5.784 11.640 1.00 81.88 219 ARG A CA 1
ATOM 1761 C C . ARG A 1 219 ? -13.100 -5.038 10.951 1.00 81.88 219 ARG A C 1
ATOM 1763 O O . ARG A 1 219 ? -12.981 -5.071 9.731 1.00 81.88 219 ARG A O 1
ATOM 1770 N N . GLY A 1 220 ? -12.256 -4.382 11.747 1.00 84.69 220 GLY A N 1
ATOM 1771 C CA . GLY A 1 220 ? -11.032 -3.738 11.257 1.00 84.69 220 GLY A CA 1
ATOM 1772 C C . GLY A 1 220 ? -11.247 -2.485 10.405 1.00 84.69 220 GLY A C 1
ATOM 1773 O O . GLY A 1 220 ? -10.298 -1.995 9.799 1.00 84.69 220 GLY A O 1
ATOM 1774 N N . ALA A 1 221 ? -12.473 -1.955 10.347 1.00 92.44 221 ALA A N 1
ATOM 1775 C CA . ALA A 1 221 ? -12.747 -0.672 9.707 1.00 92.44 221 ALA A CA 1
ATOM 1776 C C . ALA A 1 221 ? -11.919 0.439 10.368 1.00 92.44 221 ALA A C 1
ATOM 1778 O O . ALA A 1 221 ? -11.815 0.473 11.591 1.00 92.44 221 ALA A O 1
ATOM 1779 N N . ASN A 1 222 ? -11.378 1.360 9.568 1.00 95.31 222 ASN A N 1
ATOM 1780 C CA . ASN A 1 222 ? -10.496 2.439 10.033 1.00 95.31 222 ASN A CA 1
ATOM 1781 C C . ASN A 1 222 ? -9.174 1.976 10.670 1.00 95.31 222 ASN A C 1
ATOM 1783 O O . ASN A 1 222 ? -8.517 2.781 11.331 1.00 95.31 222 ASN A O 1
ATOM 1787 N N . CYS A 1 223 ? -8.749 0.731 10.447 1.00 94.94 223 CYS A N 1
ATOM 1788 C CA . CYS A 1 223 ? -7.500 0.211 10.998 1.00 94.94 223 CYS A CA 1
ATOM 1789 C C . CYS A 1 223 ? -6.439 -0.036 9.923 1.00 94.94 223 CYS A C 1
ATOM 1791 O O . CYS A 1 223 ? -6.746 -0.376 8.779 1.00 94.94 223 CYS A O 1
ATOM 1793 N N . ILE A 1 224 ? -5.178 0.072 10.335 1.00 94.50 224 ILE A N 1
ATOM 1794 C CA . ILE A 1 224 ? -4.009 -0.428 9.616 1.00 94.50 224 ILE A CA 1
ATOM 1795 C C . ILE A 1 224 ? -3.460 -1.620 10.398 1.00 94.50 224 ILE A C 1
ATOM 1797 O O . ILE A 1 224 ? -3.093 -1.491 11.564 1.00 94.50 224 ILE A O 1
ATOM 1801 N N . TYR A 1 225 ? -3.396 -2.769 9.746 1.00 92.00 225 TYR A N 1
ATOM 1802 C CA . TYR A 1 225 ? -2.772 -3.991 10.222 1.00 92.00 225 TYR A CA 1
ATOM 1803 C C . TYR A 1 225 ? -1.350 -4.046 9.681 1.00 92.00 225 TYR A C 1
ATOM 1805 O O . TYR A 1 225 ? -1.150 -4.180 8.474 1.00 92.00 225 TYR A O 1
ATOM 1813 N N . HIS A 1 226 ? -0.368 -3.918 10.565 1.00 88.94 226 HIS A N 1
ATOM 1814 C CA . HIS A 1 226 ? 1.039 -3.858 10.195 1.00 88.94 226 HIS A CA 1
ATOM 1815 C C . HIS A 1 226 ? 1.802 -5.059 10.760 1.00 88.94 226 HIS A C 1
ATOM 1817 O O . HIS A 1 226 ? 1.661 -5.393 11.937 1.00 88.94 226 HIS A O 1
ATOM 1823 N N . ALA A 1 227 ? 2.642 -5.677 9.929 1.00 80.12 227 ALA A N 1
ATOM 1824 C CA . ALA A 1 227 ? 3.587 -6.706 10.351 1.00 80.12 227 ALA A CA 1
ATOM 1825 C C . ALA A 1 227 ? 5.025 -6.254 10.100 1.00 80.12 227 ALA A C 1
ATOM 1827 O O . ALA A 1 227 ? 5.394 -5.935 8.969 1.00 80.12 227 ALA A O 1
ATOM 1828 N N . GLU A 1 228 ? 5.842 -6.267 11.151 1.00 68.88 228 GLU A N 1
ATOM 1829 C CA . GLU A 1 228 ? 7.254 -5.912 11.056 1.00 68.88 228 GLU A CA 1
ATOM 1830 C C . GLU A 1 228 ? 8.089 -7.044 10.435 1.00 68.88 228 GLU A C 1
ATOM 1832 O O . GLU A 1 228 ? 7.698 -8.219 10.405 1.00 68.88 228 GLU A O 1
ATOM 1837 N N . ASN A 1 229 ? 9.256 -6.672 9.907 1.00 58.91 229 ASN A N 1
ATOM 1838 C CA . ASN A 1 229 ? 10.165 -7.584 9.231 1.00 58.91 229 ASN A CA 1
ATOM 1839 C C . ASN A 1 229 ? 10.566 -8.741 10.174 1.00 58.91 229 ASN A C 1
ATOM 1841 O O . ASN A 1 229 ? 10.814 -8.526 11.357 1.00 58.91 229 ASN A O 1
ATOM 1845 N N . GLN A 1 230 ? 10.611 -9.967 9.640 1.00 54.78 230 GLN A N 1
ATOM 1846 C CA . GLN A 1 230 ? 10.736 -11.260 10.353 1.00 54.78 230 GLN A CA 1
ATOM 1847 C C . GLN A 1 230 ? 9.469 -11.827 11.025 1.00 54.78 230 GLN A C 1
ATOM 1849 O O . GLN A 1 230 ? 9.538 -12.909 11.606 1.00 54.78 230 GLN A O 1
ATOM 1854 N N . TYR A 1 231 ? 8.301 -11.190 10.881 1.00 57.53 231 TYR A N 1
ATOM 1855 C CA . TYR A 1 231 ? 7.003 -11.744 11.315 1.00 57.53 231 TYR A CA 1
ATOM 1856 C C . TYR A 1 231 ? 6.873 -12.002 12.824 1.00 57.53 231 TYR A C 1
ATOM 1858 O O . TYR A 1 231 ? 6.019 -12.785 13.240 1.00 57.53 231 TYR A O 1
ATOM 1866 N N . SER A 1 232 ? 7.717 -11.363 13.633 1.00 58.88 232 SER A N 1
ATOM 1867 C CA . SER A 1 232 ? 7.733 -11.519 15.090 1.00 58.88 232 SER A CA 1
ATOM 1868 C C . SER A 1 232 ? 6.902 -10.457 15.815 1.00 58.88 232 SER A C 1
ATOM 1870 O O . SER A 1 232 ? 6.578 -10.636 16.988 1.00 58.88 232 SER A O 1
ATOM 1872 N N . LYS A 1 233 ? 6.527 -9.364 15.133 1.00 71.94 233 LYS A N 1
ATOM 1873 C CA . LYS A 1 233 ? 5.714 -8.281 15.698 1.00 71.94 233 LYS A CA 1
ATOM 1874 C C . LYS A 1 233 ? 4.596 -7.861 14.756 1.00 71.94 233 LYS A C 1
ATOM 1876 O O . LYS A 1 233 ? 4.807 -7.658 13.558 1.00 71.94 233 LYS A O 1
ATOM 1881 N N . PHE A 1 234 ? 3.415 -7.720 15.342 1.00 80.06 234 PHE A N 1
ATOM 1882 C CA . PHE A 1 234 ? 2.179 -7.341 14.680 1.00 80.06 234 PHE A CA 1
ATOM 1883 C C . PHE A 1 234 ? 1.516 -6.263 15.506 1.00 80.06 234 PHE A C 1
ATOM 1885 O O . PHE A 1 234 ? 1.338 -6.456 16.707 1.00 80.06 234 PHE A O 1
ATOM 1892 N N . ASP A 1 235 ? 1.098 -5.191 14.848 1.00 87.38 235 ASP A N 1
ATOM 1893 C CA . ASP A 1 235 ? 0.418 -4.081 15.492 1.00 87.38 235 ASP A CA 1
ATOM 1894 C C . ASP A 1 235 ? -0.810 -3.676 14.683 1.00 87.38 235 ASP A C 1
ATOM 1896 O O . ASP A 1 235 ? -0.846 -3.785 13.453 1.00 87.38 235 ASP A O 1
ATOM 1900 N N . VAL A 1 236 ? -1.816 -3.171 15.389 1.00 92.06 236 VAL A N 1
ATOM 1901 C CA . VAL A 1 236 ? -3.000 -2.566 14.788 1.00 92.06 236 VAL A CA 1
ATOM 1902 C C . VAL A 1 236 ? -2.989 -1.084 15.124 1.00 92.06 236 VAL A C 1
ATOM 1904 O O . VAL A 1 236 ? -2.945 -0.704 16.293 1.00 92.06 236 VAL A O 1
ATOM 1907 N N . TYR A 1 237 ? -3.027 -0.239 14.101 1.00 94.25 237 TYR A N 1
ATOM 1908 C CA . TYR A 1 237 ? -3.144 1.204 14.252 1.00 94.25 237 TYR A CA 1
ATOM 1909 C C . TYR A 1 237 ? -4.561 1.649 13.904 1.00 94.25 237 TYR A C 1
ATOM 1911 O O . TYR A 1 237 ? -5.011 1.477 12.773 1.00 94.25 237 TYR A O 1
ATOM 1919 N N . ASP A 1 238 ? -5.263 2.228 14.872 1.00 94.56 238 ASP A N 1
ATOM 1920 C CA . ASP A 1 238 ? -6.576 2.832 14.664 1.00 94.56 238 ASP A CA 1
ATOM 1921 C C . ASP A 1 238 ? -6.388 4.274 14.169 1.00 94.56 238 ASP A C 1
ATOM 1923 O O . ASP A 1 238 ? -5.851 5.129 14.878 1.00 94.56 238 ASP A O 1
ATOM 1927 N N . VAL A 1 239 ? -6.814 4.539 12.931 1.00 94.81 239 VAL A N 1
ATOM 1928 C CA . VAL A 1 239 ? -6.576 5.821 12.248 1.00 94.81 239 VAL A CA 1
ATOM 1929 C C . VAL A 1 239 ? -7.387 6.958 12.871 1.00 94.81 239 VAL A C 1
ATOM 1931 O O . VAL A 1 239 ? -6.926 8.100 12.892 1.00 94.81 239 VAL A O 1
ATOM 1934 N N . ALA A 1 240 ? -8.572 6.661 13.409 1.00 91.25 240 ALA A N 1
ATOM 1935 C CA . ALA A 1 240 ? -9.454 7.669 13.987 1.00 91.25 240 ALA A CA 1
ATOM 1936 C C . ALA A 1 240 ? -8.940 8.159 15.349 1.00 91.25 240 ALA A C 1
ATOM 1938 O O . ALA A 1 240 ? -8.945 9.356 15.632 1.00 91.25 240 ALA A O 1
ATOM 1939 N N . THR A 1 241 ? -8.483 7.232 16.190 1.00 92.88 241 THR A N 1
ATOM 1940 C CA . THR A 1 241 ? -7.954 7.523 17.531 1.00 92.88 241 THR A CA 1
ATOM 1941 C C . THR A 1 241 ? -6.452 7.797 17.538 1.00 92.88 241 THR A C 1
ATOM 1943 O O . THR A 1 241 ? -5.930 8.271 18.547 1.00 92.88 241 THR A O 1
ATOM 1946 N N . GLN A 1 242 ? -5.769 7.519 16.425 1.00 91.50 242 GLN A N 1
ATOM 1947 C CA . GLN A 1 242 ? -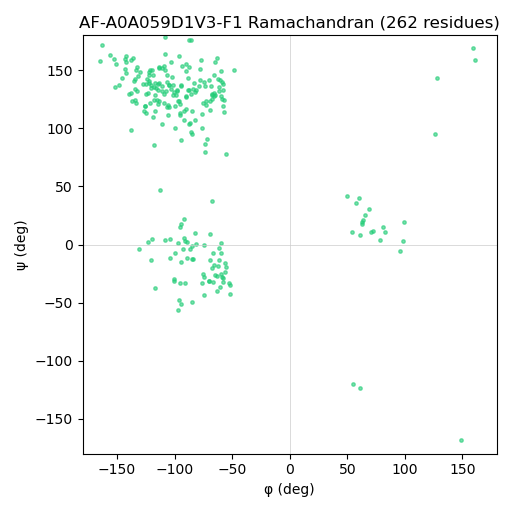4.321 7.627 16.253 1.00 91.50 242 GLN A CA 1
ATOM 1948 C C . GLN A 1 242 ? -3.524 6.789 17.257 1.00 91.50 242 GLN A C 1
ATOM 1950 O O . GLN A 1 242 ? -2.460 7.198 17.725 1.00 91.50 242 GLN A O 1
ATOM 1955 N N . ARG A 1 243 ? -4.046 5.610 17.609 1.00 91.69 243 ARG A N 1
ATOM 1956 C CA . ARG A 1 243 ? -3.447 4.727 18.614 1.00 91.69 243 ARG A CA 1
ATOM 1957 C C . ARG A 1 243 ? -2.972 3.427 18.003 1.00 91.69 243 ARG A C 1
ATOM 1959 O O . ARG A 1 243 ? -3.708 2.754 17.287 1.00 91.69 243 ARG A O 1
ATOM 1966 N N . LEU A 1 244 ? -1.750 3.061 18.369 1.00 91.44 244 LEU A N 1
ATOM 1967 C CA . LEU A 1 244 ? -1.216 1.727 18.165 1.00 91.44 244 LEU A CA 1
ATOM 1968 C C . LEU A 1 244 ? -1.672 0.816 19.310 1.00 91.44 244 LEU A C 1
ATOM 1970 O O . LEU A 1 244 ? -1.680 1.228 20.474 1.00 91.44 244 LEU A O 1
ATOM 1974 N N . ARG A 1 245 ? -2.038 -0.421 18.987 1.00 90.50 245 ARG A N 1
ATOM 1975 C CA . ARG A 1 245 ? -2.350 -1.467 19.961 1.00 90.50 245 ARG A CA 1
ATOM 1976 C C . ARG A 1 245 ? -1.847 -2.821 19.480 1.00 90.50 245 ARG A C 1
ATOM 1978 O O . ARG A 1 245 ? -1.750 -3.072 18.280 1.00 90.50 245 ARG A O 1
ATOM 1985 N N . TRP A 1 246 ? -1.636 -3.716 20.436 1.00 85.94 246 TRP A N 1
ATOM 1986 C CA . TRP A 1 246 ? -1.432 -5.126 20.142 1.00 85.94 246 TRP A CA 1
ATOM 1987 C C . TRP A 1 246 ? -2.713 -5.753 19.552 1.00 85.94 246 TRP A C 1
ATOM 1989 O O . TRP A 1 246 ? -3.820 -5.366 19.957 1.00 85.94 246 TRP A O 1
ATOM 1999 N N . PRO A 1 247 ? -2.588 -6.715 18.619 1.00 82.69 247 PRO A N 1
ATOM 2000 C CA . PRO A 1 247 ? -3.719 -7.457 18.081 1.00 82.69 247 PRO A CA 1
ATOM 2001 C C . PRO A 1 247 ? -4.451 -8.230 19.175 1.00 82.69 247 PRO A C 1
ATOM 2003 O O . PRO A 1 247 ? -3.833 -8.822 20.062 1.00 82.69 247 PRO A O 1
ATOM 2006 N N . ASP A 1 248 ? -5.776 -8.275 19.081 1.00 82.00 248 ASP A N 1
ATOM 2007 C CA . ASP A 1 248 ? -6.609 -9.098 19.953 1.00 82.00 248 ASP A CA 1
ATOM 2008 C C . ASP A 1 248 ? -7.197 -10.307 19.205 1.00 82.00 248 ASP A C 1
ATOM 2010 O O . ASP A 1 248 ? -6.989 -10.508 18.007 1.00 82.00 248 ASP A O 1
ATOM 2014 N N . LYS A 1 249 ? -7.959 -11.149 19.917 1.00 73.31 249 LYS A N 1
ATOM 2015 C CA . LYS A 1 249 ? -8.577 -12.370 19.366 1.00 73.31 249 LYS A CA 1
ATOM 2016 C C . LYS A 1 249 ? -9.401 -12.119 18.095 1.00 73.31 249 LYS A C 1
ATOM 2018 O O . LYS A 1 249 ? -9.478 -12.997 17.236 1.00 73.31 249 LYS A O 1
ATOM 2023 N N . SER A 1 250 ? -10.045 -10.961 17.984 1.00 75.62 250 SER A N 1
ATOM 2024 C CA . SER A 1 250 ? -10.844 -10.592 16.818 1.00 75.62 250 SER A CA 1
ATOM 2025 C C . SER A 1 250 ? -9.982 -10.313 15.589 1.00 75.62 250 SER A C 1
ATOM 2027 O O . SER A 1 250 ? -10.405 -10.658 14.486 1.00 75.62 250 SER A O 1
ATOM 2029 N N . ASP A 1 251 ? -8.767 -9.804 15.789 1.00 77.69 251 ASP A N 1
ATOM 2030 C CA . ASP A 1 251 ? -7.798 -9.516 14.736 1.00 77.69 251 ASP A CA 1
ATOM 2031 C C . ASP A 1 251 ? -7.130 -10.803 14.218 1.00 77.69 251 ASP A C 1
ATOM 2033 O O . ASP A 1 251 ? -6.877 -10.950 13.024 1.00 77.69 251 ASP A O 1
ATOM 2037 N N . PHE A 1 252 ? -6.920 -11.812 15.070 1.00 68.12 252 PHE A N 1
ATOM 2038 C CA . PHE A 1 252 ? -6.397 -13.112 14.618 1.00 68.12 252 PHE A CA 1
ATOM 2039 C C . PHE A 1 252 ? -7.338 -13.844 13.651 1.00 68.12 252 PHE A C 1
ATOM 2041 O O . PHE A 1 252 ? -6.871 -14.585 12.785 1.00 68.12 252 PHE A O 1
ATOM 2048 N N . LEU A 1 253 ? -8.649 -13.594 13.733 1.00 67.62 253 LEU A N 1
ATOM 2049 C CA . LEU A 1 253 ? -9.633 -14.118 12.775 1.00 67.62 253 LEU A CA 1
ATOM 2050 C C . LEU A 1 253 ? -9.508 -13.485 11.378 1.00 67.62 253 LEU A C 1
ATOM 2052 O O . LEU A 1 253 ? -10.055 -14.026 10.422 1.00 67.62 253 LEU A O 1
ATOM 2056 N N . ILE A 1 254 ? -8.761 -12.386 11.257 1.00 66.50 254 ILE A N 1
ATOM 2057 C CA . ILE A 1 254 ? -8.443 -11.692 10.003 1.00 66.50 254 ILE A CA 1
ATOM 2058 C C . ILE A 1 254 ? -7.144 -12.262 9.373 1.00 66.50 254 ILE A C 1
ATOM 2060 O O . ILE A 1 254 ? -6.714 -11.840 8.306 1.00 66.50 254 ILE A O 1
ATOM 2064 N N . GLY A 1 255 ? -6.534 -13.293 9.979 1.00 59.81 255 GLY A N 1
ATOM 2065 C CA . GLY A 1 255 ? -5.411 -14.036 9.389 1.00 59.81 255 GLY A CA 1
ATOM 2066 C C . GLY A 1 255 ? -4.017 -13.637 9.890 1.00 59.81 255 GLY A C 1
ATOM 2067 O O . GLY A 1 255 ? -3.028 -13.971 9.239 1.00 59.81 255 GLY A O 1
ATOM 2068 N N . LEU A 1 256 ? -3.919 -12.969 11.048 1.00 55.75 256 LEU A N 1
ATOM 2069 C CA . LEU A 1 256 ? -2.658 -12.498 11.659 1.00 55.75 256 LEU A CA 1
ATOM 2070 C C . LEU A 1 256 ? -1.778 -13.586 12.307 1.00 55.75 256 LEU A C 1
ATOM 2072 O O . LEU A 1 256 ? -0.729 -13.274 12.860 1.00 55.75 256 LEU A O 1
ATOM 2076 N N . SER A 1 257 ? -2.160 -14.865 12.302 1.00 53.41 257 SER A N 1
ATOM 2077 C CA . SER A 1 257 ? -1.407 -15.872 13.063 1.00 53.41 257 SER A CA 1
ATOM 2078 C C . SER A 1 257 ? -0.118 -16.337 12.376 1.00 53.41 257 SER A C 1
ATOM 2080 O O . SER A 1 257 ? -0.148 -16.703 11.200 1.00 53.41 257 SER A O 1
ATOM 2082 N N . CYS A 1 258 ? 0.970 -16.448 13.139 1.00 41.53 258 CYS A N 1
ATOM 2083 C CA . CYS A 1 258 ? 2.195 -17.177 12.804 1.00 41.53 258 CYS A CA 1
ATOM 2084 C C . CYS A 1 258 ? 2.443 -18.237 13.895 1.00 41.53 258 CYS A C 1
ATOM 2086 O O . CYS A 1 258 ? 2.190 -17.961 15.065 1.00 41.53 258 CYS A O 1
ATOM 2088 N N . SER A 1 259 ? 2.906 -19.441 13.542 1.00 39.41 259 SER A N 1
ATOM 2089 C CA . SER A 1 259 ? 3.522 -20.356 14.511 1.00 39.41 259 SER A CA 1
ATOM 2090 C C . SER A 1 259 ? 5.034 -20.198 14.422 1.00 39.41 259 SER A C 1
ATOM 2092 O O . SER A 1 259 ? 5.603 -20.368 13.338 1.00 39.41 259 SER A O 1
ATOM 2094 N N . ASP A 1 260 ? 5.679 -19.879 15.538 1.00 38.59 260 ASP A N 1
ATOM 2095 C CA . ASP A 1 260 ? 7.107 -20.118 15.708 1.00 38.59 260 ASP A CA 1
ATOM 2096 C C . ASP A 1 260 ? 7.284 -21.575 16.120 1.00 38.59 260 ASP A C 1
ATOM 2098 O O . ASP A 1 260 ? 6.964 -21.956 17.244 1.00 38.59 260 ASP A O 1
ATOM 2102 N N . ASP A 1 261 ? 7.775 -22.400 15.195 1.00 40.06 261 ASP A N 1
ATOM 2103 C CA . ASP A 1 261 ? 8.413 -23.656 15.578 1.00 40.06 261 ASP A CA 1
ATOM 2104 C C . ASP A 1 261 ? 9.776 -23.306 16.178 1.00 40.06 261 ASP A C 1
ATOM 2106 O O . ASP A 1 261 ? 10.802 -23.265 15.501 1.00 40.06 261 ASP A O 1
ATOM 2110 N N . ALA A 1 262 ? 9.762 -23.025 17.476 1.00 36.72 262 ALA A N 1
ATOM 2111 C CA . ALA A 1 262 ? 10.913 -23.178 18.344 1.00 36.72 262 ALA A CA 1
ATOM 2112 C C . ALA A 1 262 ? 10.545 -24.224 19.405 1.00 36.72 262 ALA A C 1
ATOM 2114 O O . ALA A 1 262 ? 10.071 -23.893 20.489 1.00 36.72 262 ALA A O 1
ATOM 2115 N N . GLY A 1 263 ? 10.746 -25.500 19.063 1.00 37.69 263 GLY A N 1
ATOM 2116 C CA . GLY A 1 263 ? 10.826 -26.589 20.036 1.00 37.69 263 GLY A CA 1
ATOM 2117 C C . GLY A 1 263 ? 9.883 -27.764 19.790 1.00 37.69 263 GLY A C 1
ATOM 2118 O O . GLY A 1 263 ? 8.767 -27.787 20.308 1.00 37.69 263 GLY A O 1
ATOM 2119 N N . ARG A 1 264 ? 10.400 -28.796 19.116 1.00 33.12 264 ARG A N 1
ATOM 2120 C CA . ARG A 1 264 ? 10.665 -30.116 19.712 1.00 33.12 264 ARG A CA 1
ATOM 2121 C C . ARG A 1 264 ? 11.663 -30.892 18.866 1.00 33.12 264 ARG A C 1
ATOM 2123 O O . ARG A 1 264 ? 11.506 -30.876 17.629 1.00 33.12 264 ARG A O 1
#

pLDDT: mean 76.76, std 15.86, range [33.12, 96.0]

Mean predicted aligned error: 9.86 Å

InterPro domains:
  IPR005174 KIB1-4, beta-propeller [PF03478] (1-236)
  IPR051304 SCF Complex F-box Domain-containing Protein [PTHR47123] (2-244)

Radius of gyration: 19.27 Å; Cα contacts (8 Å, |Δi|>4): 506; chains: 1; bounding box: 46×55×48 Å

Secondary structure (DSSP, 8-state):
---B-TTT--B--S-S-TTS-SS--TTTS--------B-----SGGGGTS---SEEEEES--TT--GGG-EEEEE-TTS-EEEEETT-SS-EE--S---EEEEEEETTEEEEEETT--EEEEPTTS-EEE-S--HHHH-SS------SEEEEEEETTEEEEEEEEEE-SSSS-EEEEEEEEEEETTTTEEEEES--TTEEEEEETTEEEEEETTTTTT-STTEEEEE-TTS--EEEEETTTTEEE---HHHHTTT---------